Protein AF-A0A524CIN8-F1 (afdb_monomer_lite)

Structure (mmCIF, N/CA/C/O backbone):
data_AF-A0A524CIN8-F1
#
_entry.id   AF-A0A524CIN8-F1
#
loop_
_atom_site.group_PDB
_atom_site.id
_atom_site.type_symbol
_atom_site.label_atom_id
_atom_site.label_alt_id
_atom_site.label_comp_id
_atom_site.label_asym_id
_atom_site.label_entity_id
_atom_site.label_seq_id
_atom_site.pdbx_PDB_ins_code
_atom_site.Cartn_x
_atom_site.Cartn_y
_atom_site.Cartn_z
_atom_site.occupancy
_atom_site.B_iso_or_equiv
_atom_site.auth_seq_id
_atom_site.auth_comp_id
_atom_site.auth_asym_id
_atom_site.auth_atom_id
_atom_site.pdbx_PDB_model_num
ATOM 1 N N . MET A 1 1 ? -20.573 20.250 32.349 1.00 43.53 1 MET A N 1
ATOM 2 C CA . MET A 1 1 ? -20.268 19.998 30.923 1.00 43.53 1 MET A CA 1
ATOM 3 C C . MET A 1 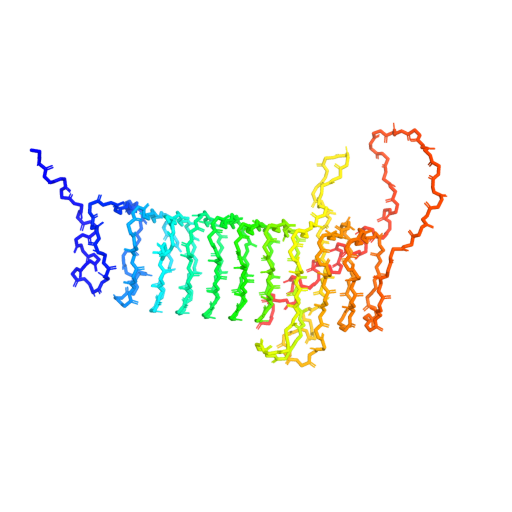1 ? -21.029 18.744 30.535 1.00 43.53 1 MET A C 1
ATOM 5 O O . MET A 1 1 ? -20.713 17.689 31.065 1.00 43.53 1 MET A O 1
ATOM 9 N N . GLY A 1 2 ? -22.113 18.873 29.766 1.00 49.19 2 GLY A N 1
ATOM 10 C CA . GLY A 1 2 ? -22.937 17.723 29.387 1.00 49.19 2 GLY A CA 1
ATOM 11 C C . GLY A 1 2 ? -22.143 16.777 28.492 1.00 49.19 2 GLY A C 1
ATOM 12 O O . GLY A 1 2 ? -21.482 17.229 27.559 1.00 49.19 2 GLY A O 1
ATOM 13 N N . ILE A 1 3 ? -22.169 15.483 28.799 1.00 58.75 3 ILE A N 1
ATOM 14 C CA . ILE A 1 3 ? -21.647 14.451 27.904 1.00 58.75 3 ILE A CA 1
ATOM 15 C C . ILE A 1 3 ? -22.549 14.491 26.669 1.00 58.75 3 ILE A C 1
ATOM 17 O O . ILE A 1 3 ? -23.727 14.159 26.764 1.00 58.75 3 ILE A O 1
ATOM 21 N N . ILE A 1 4 ? -22.027 14.966 25.536 1.00 61.94 4 ILE A N 1
ATOM 22 C CA . ILE A 1 4 ? -22.732 14.861 24.257 1.00 61.94 4 ILE A CA 1
ATOM 23 C C . ILE A 1 4 ? -22.840 13.369 23.964 1.00 61.94 4 ILE A C 1
ATOM 25 O O . ILE A 1 4 ? -21.837 12.704 23.695 1.00 61.94 4 ILE A O 1
ATOM 29 N N . GLU A 1 5 ? -24.048 12.835 24.095 1.00 68.31 5 GLU A N 1
ATOM 30 C CA . GLU A 1 5 ? -24.327 11.440 23.806 1.00 68.31 5 GLU A CA 1
ATOM 31 C C . GLU A 1 5 ? -24.128 11.218 22.301 1.00 68.31 5 GLU A C 1
ATOM 33 O O . GLU A 1 5 ? -24.764 11.870 21.476 1.00 68.31 5 GLU A O 1
ATO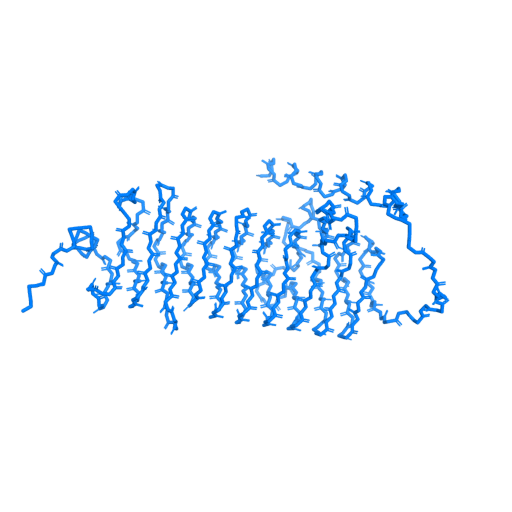M 38 N N . LYS A 1 6 ? -23.183 10.348 21.930 1.00 83.81 6 LYS A N 1
ATOM 39 C CA . LYS A 1 6 ? -22.895 9.996 20.533 1.00 83.81 6 LYS A CA 1
ATOM 40 C C . LYS A 1 6 ? -23.612 8.680 20.210 1.00 83.81 6 LYS A C 1
ATOM 42 O O . LYS A 1 6 ? -23.030 7.619 20.453 1.00 83.81 6 LYS A O 1
ATOM 47 N N . PRO A 1 7 ? -24.853 8.701 19.685 1.00 91.38 7 PRO A N 1
ATOM 48 C CA . PRO A 1 7 ? -25.689 7.502 19.576 1.00 91.38 7 PRO A CA 1
ATOM 49 C C . PRO A 1 7 ? -25.035 6.387 18.746 1.00 91.38 7 PRO A C 1
ATOM 51 O O . PRO A 1 7 ? -25.125 5.220 19.122 1.00 91.38 7 PRO A O 1
ATOM 54 N N . LEU A 1 8 ? -24.308 6.736 17.676 1.00 96.75 8 LEU A N 1
ATOM 55 C CA . LEU A 1 8 ? -23.601 5.771 16.822 1.00 96.75 8 LEU A CA 1
ATOM 56 C C . LEU A 1 8 ? -22.444 5.078 17.552 1.00 96.75 8 LEU A C 1
ATOM 58 O O . LEU A 1 8 ? -22.298 3.860 17.472 1.00 96.75 8 LEU A O 1
ATOM 62 N N . VAL A 1 9 ? -21.652 5.838 18.314 1.00 97.44 9 VAL A N 1
ATOM 63 C CA . VAL A 1 9 ? -20.542 5.295 19.113 1.00 97.44 9 VAL A CA 1
ATOM 64 C C . VAL A 1 9 ? -21.088 4.357 20.192 1.00 97.44 9 VAL A C 1
ATOM 66 O O . VAL A 1 9 ? -20.600 3.239 20.344 1.00 97.44 9 VAL A O 1
ATOM 69 N N . SER A 1 10 ? -22.156 4.763 20.885 1.00 97.06 10 SER A N 1
ATOM 70 C CA . SER A 1 10 ? -22.841 3.920 21.870 1.00 97.06 10 SER A CA 1
ATOM 71 C C . SER A 1 10 ? -23.391 2.626 21.255 1.00 97.06 10 SER A C 1
ATOM 73 O O . SER A 1 10 ? -23.310 1.568 21.878 1.00 97.06 10 SER A O 1
ATOM 75 N N . ALA A 1 11 ? -23.935 2.681 20.034 1.00 97.50 11 ALA A N 1
ATOM 76 C CA . ALA A 1 11 ? -24.427 1.504 19.319 1.00 97.50 11 ALA A CA 1
ATOM 77 C C . ALA A 1 11 ? -23.296 0.536 18.932 1.00 97.50 11 ALA A C 1
ATOM 79 O O . ALA A 1 11 ? -23.452 -0.674 19.098 1.00 97.50 11 ALA A O 1
ATOM 80 N N . LEU A 1 12 ? -22.143 1.047 18.487 1.00 98.06 12 LEU A N 1
ATOM 81 C CA . LEU A 1 12 ? -20.963 0.226 18.186 1.00 98.06 12 LEU A CA 1
ATOM 82 C C . LEU A 1 12 ? -20.416 -0.477 19.432 1.00 98.06 12 LEU A C 1
ATOM 84 O O . LEU A 1 12 ? -20.135 -1.673 19.382 1.00 98.06 12 LEU A O 1
ATOM 88 N N . ILE A 1 13 ? -20.336 0.225 20.564 1.00 98.00 13 ILE A N 1
ATOM 89 C CA . ILE A 1 13 ? -19.903 -0.373 21.835 1.00 98.00 13 ILE A CA 1
ATOM 90 C C . ILE A 1 13 ? -20.865 -1.490 22.257 1.00 98.00 13 ILE A C 1
ATOM 92 O O . ILE A 1 13 ? -20.423 -2.585 22.591 1.00 98.00 13 ILE A O 1
ATOM 96 N N . LYS A 1 14 ? -22.185 -1.262 22.167 1.00 97.69 14 LYS A N 1
ATOM 97 C CA . LYS A 1 14 ? -23.201 -2.300 22.431 1.00 97.69 14 LYS A CA 1
ATOM 98 C C . LYS A 1 14 ? -23.080 -3.503 21.490 1.00 97.69 14 LYS A C 1
ATOM 100 O O . LYS A 1 14 ? -23.370 -4.619 21.906 1.00 97.69 14 LYS A O 1
ATOM 105 N N . LYS A 1 15 ? -22.653 -3.285 20.240 1.00 97.56 15 LYS A N 1
ATOM 106 C CA . LYS A 1 15 ? -22.383 -4.347 19.258 1.00 97.56 15 LYS A CA 1
ATOM 107 C C . LYS A 1 15 ? -21.135 -5.171 19.607 1.00 97.56 15 LYS A C 1
ATOM 109 O O . LYS A 1 15 ? -21.027 -6.302 19.146 1.00 97.56 15 LYS A O 1
ATOM 114 N N . GLY A 1 16 ? -20.219 -4.635 20.415 1.00 98.06 16 GLY A N 1
ATOM 115 C CA . GLY A 1 16 ? -19.000 -5.307 20.880 1.00 98.06 16 GLY A CA 1
ATOM 116 C C . GLY A 1 16 ? -17.696 -4.597 20.512 1.00 98.06 16 GLY A C 1
ATOM 117 O O . GLY A 1 16 ? -16.636 -5.060 20.924 1.00 98.06 16 GLY A O 1
ATOM 118 N N . VAL A 1 17 ? -17.758 -3.476 19.780 1.00 98.62 17 VAL A N 1
ATOM 119 C CA . VAL A 1 17 ? -16.566 -2.722 19.361 1.00 98.62 17 VAL A CA 1
ATOM 120 C C . VAL A 1 17 ? -15.872 -2.124 20.581 1.00 98.62 17 VAL A C 1
ATOM 122 O O . VAL A 1 17 ? -16.491 -1.427 21.388 1.00 98.62 17 VAL A O 1
ATOM 125 N N . ASN A 1 18 ? -14.564 -2.344 20.693 1.00 98.62 18 ASN A N 1
ATOM 126 C CA . ASN A 1 18 ? -13.752 -1.782 21.760 1.00 98.62 18 ASN A CA 1
ATOM 127 C C . ASN A 1 18 ? -13.327 -0.351 21.408 1.00 98.62 18 ASN A C 1
ATOM 129 O O . ASN A 1 18 ? -12.485 -0.129 20.534 1.00 98.62 18 ASN A O 1
ATOM 133 N N . ILE A 1 19 ? -13.899 0.621 22.119 1.00 98.38 19 ILE A N 1
ATOM 134 C CA . ILE A 1 19 ? -13.580 2.043 21.981 1.00 98.38 19 ILE A CA 1
ATOM 135 C C . ILE A 1 19 ? -13.134 2.567 23.353 1.00 98.38 19 ILE A C 1
ATOM 137 O O . ILE A 1 19 ? -13.981 2.990 24.141 1.00 98.38 19 ILE A O 1
ATOM 141 N N . PRO A 1 20 ? -11.824 2.556 23.670 1.00 97.19 20 PRO A N 1
ATOM 142 C CA . PRO A 1 20 ? -11.335 2.909 25.006 1.00 97.19 20 PRO A CA 1
ATOM 143 C C . PRO A 1 20 ? -11.674 4.338 25.448 1.00 97.19 20 PRO A C 1
ATOM 145 O O . PRO A 1 20 ? -11.827 4.595 26.639 1.00 97.19 20 PRO A O 1
ATOM 148 N N . ASN A 1 21 ? -11.800 5.274 24.500 1.00 96.88 21 ASN A N 1
ATOM 149 C CA . ASN A 1 21 ? -12.182 6.661 24.772 1.00 96.88 21 ASN A CA 1
ATOM 150 C C . ASN A 1 21 ? -13.310 7.132 23.828 1.00 96.88 21 ASN A C 1
ATOM 152 O O . ASN A 1 21 ? -13.038 7.828 22.840 1.00 96.88 21 ASN A O 1
ATOM 156 N N . PRO A 1 22 ? -14.578 6.776 24.117 1.00 96.50 22 PRO A N 1
ATOM 157 C CA . PRO A 1 22 ? -15.716 7.014 23.222 1.00 96.50 22 PRO A CA 1
ATOM 158 C C . PRO A 1 22 ? -15.945 8.483 22.853 1.00 96.50 22 PRO A C 1
ATOM 160 O O . PRO A 1 22 ? -16.341 8.792 21.730 1.00 96.50 22 PRO A O 1
ATOM 163 N N . SER A 1 23 ? -15.670 9.413 23.772 1.00 96.06 23 SER A N 1
ATOM 164 C CA . SER A 1 23 ? -15.888 10.847 23.538 1.00 96.06 23 SER A CA 1
ATOM 165 C C . SER A 1 23 ? -14.972 11.408 22.445 1.00 96.06 23 SER A C 1
ATOM 167 O O . SER A 1 23 ? -15.348 12.366 21.766 1.00 96.06 23 SER A O 1
ATOM 169 N N . SER A 1 24 ? -13.815 10.777 22.221 1.00 96.81 24 SER A N 1
ATOM 170 C CA . SER A 1 24 ? -12.800 11.212 21.257 1.00 96.81 24 SER A CA 1
ATOM 171 C C . SER A 1 24 ? -12.993 10.689 19.830 1.00 96.81 24 SER A C 1
ATOM 173 O O . SER A 1 24 ? -12.319 11.173 18.928 1.00 96.81 24 SER A O 1
ATOM 175 N N . VAL A 1 25 ? -13.887 9.717 19.615 1.00 98.25 25 VAL A N 1
ATOM 176 C CA . VAL A 1 25 ? -14.121 9.109 18.296 1.00 98.25 25 VAL A CA 1
ATOM 177 C C . VAL A 1 25 ? -15.258 9.819 17.569 1.00 98.25 25 VAL A C 1
ATOM 179 O O . VAL A 1 25 ? -16.267 10.193 18.174 1.00 98.25 25 VAL A O 1
ATOM 182 N N . GLU A 1 26 ? -15.098 10.011 16.266 1.00 98.44 26 GLU A N 1
ATOM 183 C CA . GLU A 1 26 ? -16.100 10.603 15.381 1.00 98.44 26 GLU A CA 1
ATOM 184 C C . GLU A 1 26 ? -16.559 9.568 14.348 1.00 98.44 26 GLU A C 1
ATOM 186 O O . GLU A 1 26 ? -15.735 8.953 13.674 1.00 98.44 26 GLU A O 1
ATOM 191 N N . ILE A 1 27 ? -17.872 9.370 14.237 1.00 98.38 27 ILE A N 1
ATOM 192 C CA . ILE A 1 27 ? -18.496 8.483 13.251 1.00 98.38 27 ILE A CA 1
ATOM 193 C C . ILE A 1 27 ? -19.494 9.330 12.463 1.00 98.38 27 ILE A C 1
ATOM 195 O O . ILE A 1 27 ? -20.370 9.943 13.077 1.00 98.38 27 ILE A O 1
ATOM 199 N N . GLY A 1 28 ? -19.352 9.377 11.139 1.00 98.12 28 GLY A N 1
ATOM 200 C CA . GLY A 1 28 ? -20.295 10.064 10.254 1.00 98.12 28 GLY A CA 1
ATOM 201 C C . GLY A 1 28 ? -21.678 9.409 10.265 1.00 98.12 28 GLY A C 1
ATOM 202 O O . GLY A 1 28 ? -21.791 8.189 10.386 1.00 98.12 28 GLY A O 1
ATOM 203 N N . GLU A 1 29 ? -22.733 10.212 10.122 1.00 97.69 29 GLU A N 1
ATOM 204 C CA . GLU A 1 29 ? -24.126 9.732 10.089 1.00 97.69 29 GLU A CA 1
ATOM 205 C C . GLU A 1 29 ? -24.400 8.783 8.916 1.00 97.69 29 GLU A C 1
ATOM 207 O O . GLU A 1 29 ? -25.285 7.935 8.982 1.00 97.69 29 GLU A O 1
ATOM 212 N N . GLU A 1 30 ? -23.615 8.897 7.847 1.00 97.75 30 GLU A N 1
ATOM 213 C CA . GLU A 1 30 ? -23.703 8.063 6.657 1.00 97.75 30 GLU A CA 1
ATOM 214 C C . GLU A 1 30 ? -23.099 6.661 6.826 1.00 97.75 30 GLU A C 1
ATOM 216 O O . GLU A 1 30 ? -23.223 5.843 5.915 1.00 97.75 30 GLU A O 1
ATOM 221 N N . VAL A 1 31 ? -22.403 6.387 7.934 1.00 98.44 31 VAL A N 1
ATOM 222 C CA . VAL A 1 31 ? -21.723 5.107 8.163 1.00 98.44 31 VAL A CA 1
ATOM 223 C C . VAL A 1 31 ? -22.737 4.034 8.554 1.00 98.44 31 VAL A C 1
ATOM 225 O O . VAL A 1 31 ? -23.384 4.108 9.599 1.00 98.44 31 VAL A O 1
ATOM 228 N N . ASP A 1 32 ? -22.825 2.983 7.742 1.00 98.12 32 ASP A N 1
ATOM 229 C CA . ASP A 1 32 ? -23.650 1.818 8.047 1.00 98.12 32 ASP A CA 1
ATOM 230 C C . ASP A 1 32 ? -22.964 0.927 9.096 1.00 98.12 32 ASP A C 1
ATOM 232 O O . ASP A 1 32 ? -22.014 0.194 8.811 1.00 98.12 32 ASP A O 1
ATOM 236 N N . LEU A 1 33 ? -23.473 0.962 10.331 1.00 98.19 33 LEU A N 1
ATOM 237 C CA . LEU A 1 33 ? -22.932 0.179 11.444 1.00 98.19 33 LEU A CA 1
ATOM 238 C C . LEU A 1 33 ? -23.069 -1.338 11.234 1.00 98.19 33 LEU A C 1
ATOM 240 O O . LEU A 1 33 ? -22.398 -2.107 11.927 1.00 98.19 33 LEU A O 1
ATOM 244 N N . SER A 1 34 ? -23.920 -1.807 10.312 1.00 98.06 34 SER A N 1
ATOM 245 C CA . SER A 1 34 ? -24.018 -3.231 9.969 1.00 98.06 34 SER A CA 1
ATOM 246 C C . SER A 1 34 ? -22.726 -3.752 9.326 1.00 98.06 34 SER A C 1
ATOM 248 O O . SER A 1 34 ? -22.356 -4.899 9.577 1.00 98.06 34 SER A O 1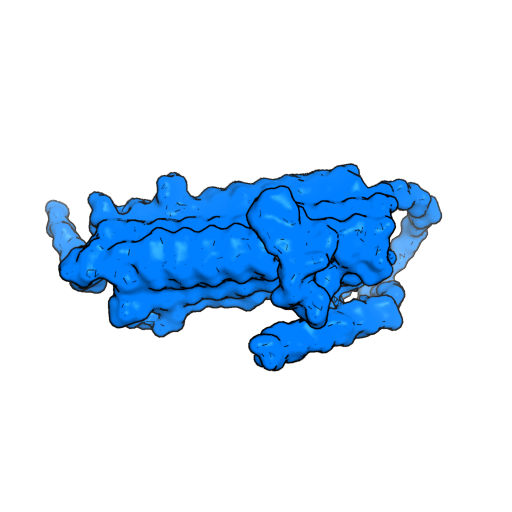
ATOM 250 N N . LEU A 1 35 ? -21.977 -2.877 8.643 1.00 98.56 35 LEU A N 1
ATOM 251 C CA . LEU A 1 35 ? -20.705 -3.162 7.970 1.00 98.56 35 LEU A CA 1
ATOM 252 C C . LEU A 1 35 ? -19.475 -3.082 8.892 1.00 98.56 35 LEU A C 1
ATOM 254 O O . LEU A 1 35 ? -18.345 -3.223 8.430 1.00 98.56 35 LEU A O 1
ATOM 258 N N . ILE A 1 36 ? -19.659 -2.859 10.194 1.00 98.69 36 ILE A N 1
ATOM 259 C CA . ILE A 1 36 ? -18.567 -2.846 11.179 1.00 98.69 36 ILE A CA 1
ATOM 260 C C . ILE A 1 36 ? -18.690 -4.077 12.072 1.00 98.69 36 ILE A C 1
ATOM 262 O O . ILE A 1 36 ? -19.704 -4.259 12.743 1.00 98.69 36 ILE A O 1
ATOM 266 N N . SER A 1 37 ? -17.680 -4.941 12.088 1.00 98.62 37 SER A N 1
ATOM 267 C CA . SER A 1 37 ? -17.669 -6.149 12.924 1.00 98.62 37 SER A CA 1
ATOM 268 C C . SER A 1 37 ? -17.608 -5.808 14.417 1.00 98.62 37 SER A C 1
ATOM 270 O O . SER A 1 37 ? -17.175 -4.724 14.793 1.00 98.62 37 SER A O 1
ATOM 272 N N . SER A 1 38 ? -18.050 -6.726 15.281 1.00 97.50 38 SER A N 1
ATOM 273 C CA . SER A 1 38 ? -18.034 -6.526 16.738 1.00 97.50 38 SER A CA 1
ATOM 274 C C . SER A 1 38 ? -16.619 -6.540 17.318 1.00 97.50 38 SER A C 1
ATOM 276 O O . SER A 1 38 ? -16.306 -5.724 18.168 1.00 97.50 38 SER A O 1
ATOM 278 N N . ASP A 1 39 ? -15.742 -7.421 16.842 1.00 96.69 39 ASP A N 1
ATOM 279 C CA . ASP A 1 39 ? -14.355 -7.537 17.308 1.00 96.69 39 ASP A CA 1
ATOM 280 C C . ASP A 1 39 ? -13.439 -6.541 16.577 1.00 96.69 39 ASP A C 1
ATOM 282 O O . ASP A 1 39 ? -12.625 -6.906 15.733 1.00 96.69 39 ASP A O 1
ATOM 286 N N . VAL A 1 40 ? -13.646 -5.249 16.825 1.00 98.69 40 VAL A N 1
ATOM 287 C CA . VAL A 1 40 ? -12.867 -4.144 16.243 1.00 98.69 40 VAL A CA 1
ATOM 288 C C . VAL A 1 40 ? -12.370 -3.249 17.372 1.00 98.69 40 VAL A C 1
ATOM 290 O O . VAL A 1 40 ? -13.096 -3.001 18.336 1.00 98.69 40 VAL A O 1
ATOM 293 N N . ILE A 1 41 ? -11.147 -2.730 17.245 1.00 98.88 41 ILE A N 1
ATOM 294 C CA . ILE A 1 41 ? -10.580 -1.756 18.183 1.00 98.88 41 ILE A CA 1
ATOM 295 C C . ILE A 1 41 ? -10.441 -0.402 17.488 1.00 98.88 41 ILE A C 1
ATOM 297 O O . ILE A 1 41 ? -9.735 -0.280 16.484 1.00 98.88 41 ILE A O 1
ATOM 301 N N . ILE A 1 42 ? -11.077 0.627 18.048 1.00 98.81 42 ILE A N 1
ATOM 302 C CA . ILE A 1 42 ? -10.979 2.011 17.570 1.00 98.81 42 ILE A CA 1
ATOM 303 C C . ILE A 1 42 ? -10.351 2.857 18.677 1.00 98.81 42 ILE A C 1
ATOM 305 O O . ILE A 1 42 ? -10.981 3.141 19.698 1.00 98.81 42 ILE A O 1
ATOM 309 N N . HIS A 1 43 ? -9.095 3.255 18.484 1.00 98.69 43 HIS A N 1
ATOM 310 C CA . HIS A 1 43 ? -8.364 4.076 19.442 1.00 98.69 43 HIS A CA 1
ATOM 311 C C . HIS A 1 43 ? -8.760 5.558 19.373 1.00 98.69 43 HIS A C 1
ATOM 313 O O . HIS A 1 43 ? -9.452 6.024 18.463 1.00 98.69 43 HIS A O 1
ATOM 319 N N . SER A 1 44 ? -8.309 6.304 20.380 1.00 98.19 44 SER A N 1
ATOM 320 C CA . SER A 1 44 ? -8.671 7.700 20.605 1.00 98.19 44 SER A CA 1
ATOM 321 C C . SER A 1 44 ? -8.411 8.605 19.396 1.00 98.19 44 SER A C 1
ATOM 323 O O . SER A 1 44 ? -7.372 8.514 18.745 1.00 98.19 44 SER A O 1
ATOM 325 N N . GLY A 1 45 ? -9.336 9.531 19.137 1.00 98.00 45 GLY A N 1
ATOM 326 C CA . GLY A 1 45 ? -9.205 10.548 18.087 1.00 98.00 45 GLY A CA 1
ATOM 327 C C . GLY A 1 45 ? -9.500 10.065 16.663 1.00 98.00 45 GLY A C 1
ATOM 328 O O . GLY A 1 45 ? -9.448 10.878 15.740 1.00 98.00 45 GLY A O 1
ATOM 329 N N . CYS A 1 46 ? -9.797 8.776 16.463 1.00 98.81 46 CYS A N 1
ATOM 330 C CA . CYS A 1 46 ? -10.119 8.254 15.138 1.00 98.81 46 CYS A CA 1
ATOM 331 C C . CYS A 1 46 ? -11.433 8.826 14.590 1.00 98.81 46 CYS A C 1
ATOM 333 O O . CYS A 1 46 ? -12.385 9.080 15.335 1.00 98.81 46 CYS A O 1
ATOM 335 N N . LYS A 1 47 ? -11.486 8.970 13.265 1.00 98.88 47 LYS A N 1
ATOM 336 C CA . LYS A 1 47 ? -12.647 9.455 12.522 1.00 98.88 47 LYS A CA 1
ATOM 337 C C . LYS A 1 47 ? -13.012 8.478 11.412 1.00 98.88 47 LYS A C 1
ATOM 339 O O . LYS A 1 47 ? -12.145 8.070 10.638 1.00 98.88 47 LYS A O 1
ATOM 344 N N . ILE A 1 48 ? -14.282 8.103 11.336 1.00 98.81 48 ILE A N 1
ATOM 345 C CA . ILE A 1 48 ? -14.783 7.110 10.385 1.00 98.81 48 ILE A CA 1
ATOM 346 C C . ILE A 1 48 ? -15.931 7.727 9.595 1.00 98.81 48 ILE A C 1
ATOM 348 O O . ILE A 1 48 ? -16.949 8.104 10.171 1.00 98.81 48 ILE A O 1
ATOM 352 N N . PHE A 1 49 ? -15.768 7.798 8.277 1.00 98.81 49 PHE A N 1
ATOM 353 C CA . PHE A 1 49 ? -16.728 8.416 7.366 1.00 98.81 49 PHE A CA 1
ATOM 354 C C . PHE A 1 49 ? -17.041 7.519 6.172 1.00 98.81 49 PHE A C 1
ATOM 356 O O . PHE A 1 49 ? -16.292 6.600 5.835 1.00 98.81 49 PHE A O 1
ATOM 363 N N . GLY A 1 50 ? -18.114 7.850 5.466 1.00 98.38 50 GLY A N 1
ATOM 364 C CA . GLY A 1 50 ? -18.452 7.292 4.168 1.00 98.38 50 GLY A CA 1
ATOM 365 C C . GLY A 1 50 ? -19.344 6.051 4.218 1.00 98.38 50 GLY A C 1
ATOM 366 O O . GLY A 1 50 ? -19.042 5.051 4.866 1.00 98.38 50 GLY A O 1
ATOM 367 N N . LYS A 1 51 ? -20.415 6.095 3.420 1.00 98.25 51 LYS A N 1
ATOM 368 C CA . LYS A 1 51 ? -21.438 5.043 3.296 1.00 98.25 51 LYS A CA 1
ATOM 369 C C . LYS A 1 51 ? -20.940 3.680 2.816 1.00 98.25 51 LYS A C 1
ATOM 371 O O . LYS A 1 51 ? -21.679 2.707 2.878 1.00 98.25 51 LYS A O 1
ATOM 376 N N . LYS A 1 52 ? -19.730 3.615 2.251 1.00 98.25 52 LYS A N 1
ATOM 377 C CA . LYS A 1 52 ? -19.123 2.372 1.748 1.00 98.25 52 LYS A CA 1
ATOM 378 C C . LYS A 1 52 ? -18.084 1.789 2.707 1.00 98.25 52 LYS A C 1
ATOM 380 O O . LYS A 1 52 ? -17.386 0.851 2.327 1.00 98.25 52 LYS A O 1
ATOM 385 N N . THR A 1 53 ? -17.924 2.361 3.898 1.00 98.81 53 THR A N 1
ATOM 386 C CA . THR A 1 53 ? -16.913 1.894 4.845 1.00 98.81 53 THR A CA 1
ATOM 387 C C . THR A 1 53 ? -17.283 0.524 5.405 1.00 98.81 53 THR A C 1
ATOM 389 O O . THR A 1 53 ? -18.348 0.351 5.989 1.00 98.81 53 THR A O 1
ATOM 392 N N . LEU A 1 54 ? -16.381 -0.439 5.220 1.00 98.88 54 LEU A N 1
ATOM 393 C CA . LEU A 1 54 ? -16.476 -1.814 5.706 1.00 98.88 54 LEU A CA 1
ATOM 394 C C . LEU A 1 54 ? -15.294 -2.073 6.640 1.00 98.88 54 LEU A C 1
ATOM 396 O O . LEU A 1 54 ? -14.149 -1.821 6.263 1.00 98.88 54 LEU A O 1
ATOM 400 N N . ILE A 1 55 ? -15.566 -2.595 7.835 1.00 98.88 55 ILE A N 1
ATOM 401 C CA . ILE A 1 55 ? -14.545 -2.924 8.833 1.00 98.88 55 ILE A CA 1
ATOM 402 C C . ILE A 1 55 ? -14.779 -4.352 9.329 1.00 98.88 55 ILE A C 1
ATOM 404 O O . ILE A 1 55 ? -15.736 -4.630 10.059 1.00 98.88 55 ILE A O 1
ATOM 408 N N . MET A 1 56 ? -13.919 -5.278 8.911 1.00 98.88 56 MET A N 1
ATOM 409 C CA . MET A 1 56 ? -14.016 -6.688 9.288 1.00 98.88 56 MET A CA 1
ATOM 410 C C . MET A 1 56 ? -13.428 -6.970 10.685 1.00 98.88 56 MET A C 1
ATOM 412 O O . MET A 1 56 ? -12.902 -6.088 11.359 1.00 98.88 56 MET A O 1
ATOM 416 N N . SER A 1 57 ? -13.567 -8.215 11.144 1.00 98.75 57 SER A N 1
ATOM 417 C CA . SER A 1 57 ? -13.088 -8.677 12.455 1.00 98.75 57 SER A CA 1
ATOM 418 C C . SER A 1 57 ? -11.575 -8.515 12.624 1.00 98.75 57 SER A C 1
ATOM 420 O O . SER A 1 57 ? -10.816 -8.691 11.670 1.00 98.75 57 SER A O 1
ATOM 422 N N . GLY A 1 58 ? -11.133 -8.236 13.847 1.00 98.69 58 GLY A N 1
ATOM 423 C CA . GLY A 1 58 ? -9.729 -8.096 14.227 1.00 98.69 58 GLY A CA 1
ATOM 424 C C . GLY A 1 58 ? -9.083 -6.773 13.806 1.00 98.69 58 GLY A C 1
ATOM 425 O O . GLY A 1 58 ? -7.899 -6.570 14.078 1.00 98.69 58 GLY A O 1
ATOM 426 N N . VAL A 1 59 ? -9.822 -5.871 13.143 1.00 98.94 59 VAL A N 1
ATOM 427 C CA . VAL A 1 59 ? -9.276 -4.585 12.689 1.00 98.94 59 VAL A CA 1
ATOM 428 C C . VAL A 1 59 ? -8.919 -3.693 13.875 1.00 98.94 59 VAL A C 1
ATOM 430 O O . VAL A 1 59 ? -9.685 -3.558 14.834 1.00 98.94 59 VAL A O 1
ATOM 433 N N . LYS A 1 60 ? -7.761 -3.035 13.777 1.00 98.88 60 LYS A N 1
ATOM 434 C CA . LYS A 1 60 ? -7.274 -2.068 14.764 1.00 98.88 60 LYS A CA 1
ATOM 435 C C . LYS A 1 60 ? -6.990 -0.731 14.095 1.00 98.88 60 LYS A C 1
ATOM 437 O O . LYS A 1 60 ? -6.164 -0.645 13.184 1.00 98.88 60 LYS A O 1
ATOM 442 N N . LEU A 1 61 ? -7.657 0.315 14.570 1.00 98.88 61 LEU A N 1
ATOM 443 C CA . LEU A 1 61 ? -7.517 1.675 14.058 1.00 98.88 61 LEU A CA 1
ATOM 444 C C . LEU A 1 61 ? -6.869 2.579 15.097 1.00 98.88 61 LEU A C 1
ATOM 446 O O . LEU A 1 61 ? -7.361 2.692 16.217 1.00 98.88 61 LEU A O 1
ATOM 450 N N . GLY A 1 62 ? -5.797 3.254 14.697 1.00 98.50 62 GLY A N 1
ATOM 451 C CA . GLY A 1 62 ? -5.150 4.314 15.463 1.00 98.50 62 GLY A CA 1
ATOM 452 C C . GLY A 1 62 ? -4.318 3.847 16.652 1.00 98.50 62 GLY A C 1
ATOM 453 O O . GLY A 1 62 ? -4.232 4.547 17.656 1.00 98.50 62 GLY A O 1
ATOM 454 N N . VAL A 1 63 ? -3.704 2.662 16.552 1.00 97.62 63 VAL A N 1
ATOM 455 C CA . VAL A 1 63 ? -2.878 2.069 17.625 1.00 97.62 63 VAL A CA 1
ATOM 456 C C . VAL A 1 63 ? -1.733 2.995 18.067 1.00 97.62 63 VAL A C 1
ATOM 458 O O . VAL A 1 63 ? -1.337 2.960 19.231 1.00 97.62 63 VAL A O 1
ATOM 461 N N . ARG A 1 64 ? -1.193 3.824 17.161 1.00 97.62 64 ARG A N 1
ATOM 462 C CA . ARG A 1 64 ? -0.112 4.779 17.464 1.00 97.62 64 ARG A CA 1
ATOM 463 C C . ARG A 1 64 ? -0.585 6.230 17.479 1.00 97.62 64 ARG A C 1
ATOM 465 O O . ARG A 1 64 ? -0.284 6.943 18.431 1.00 97.62 64 ARG A O 1
ATOM 472 N N . SER A 1 65 ? -1.319 6.636 16.449 1.00 97.94 65 SER A N 1
ATOM 473 C CA . SER A 1 65 ? -1.838 7.994 16.266 1.00 97.94 65 SER A CA 1
ATOM 474 C C . SER A 1 65 ? -3.243 7.936 15.663 1.00 97.94 65 SER A C 1
ATOM 476 O O . SER A 1 65 ? -3.597 6.922 15.063 1.00 97.94 65 SER A O 1
ATOM 478 N N . PRO A 1 66 ? -4.056 9.003 15.761 1.00 98.44 66 PRO A N 1
ATOM 479 C CA . PRO A 1 66 ? -5.389 9.020 15.171 1.00 98.44 66 PRO A CA 1
ATOM 480 C C . PRO A 1 66 ? -5.403 8.652 13.683 1.00 98.44 66 PRO A C 1
ATOM 482 O O . PRO A 1 66 ? -4.541 9.070 12.906 1.00 98.44 66 PRO A O 1
ATOM 485 N N . VAL A 1 67 ? -6.424 7.893 13.291 1.00 98.69 67 VAL A N 1
ATOM 486 C CA . VAL A 1 67 ? -6.699 7.545 11.896 1.00 98.69 67 VAL A CA 1
ATOM 487 C C . VAL A 1 67 ? -7.974 8.238 11.437 1.00 98.69 67 VAL A C 1
ATOM 489 O O . VAL A 1 67 ? -8.979 8.226 12.142 1.00 98.69 67 VAL A O 1
ATOM 492 N N . THR A 1 68 ? -7.954 8.797 10.231 1.00 98.88 68 THR A N 1
ATOM 493 C CA . THR A 1 68 ? -9.175 9.148 9.498 1.00 98.88 68 THR A CA 1
ATOM 494 C C . THR A 1 68 ? -9.355 8.171 8.347 1.00 98.88 68 THR A C 1
ATOM 496 O O . THR A 1 68 ? -8.470 8.070 7.499 1.00 98.88 68 THR A O 1
ATOM 499 N N . ILE A 1 69 ? -10.489 7.470 8.306 1.00 98.75 69 ILE A N 1
ATOM 500 C CA . ILE A 1 69 ? -10.874 6.641 7.159 1.00 98.75 69 ILE A CA 1
ATOM 501 C C . ILE A 1 69 ? -12.141 7.178 6.495 1.00 98.75 69 ILE A C 1
ATOM 503 O O . ILE A 1 69 ? -13.066 7.633 7.174 1.00 98.75 69 ILE A O 1
ATOM 507 N N . LYS A 1 70 ? -12.206 7.080 5.166 1.00 98.88 70 LYS A N 1
ATOM 508 C CA . LYS A 1 70 ? -13.385 7.446 4.376 1.00 98.88 70 LYS A CA 1
ATOM 509 C C . LYS A 1 70 ? -13.616 6.468 3.227 1.00 98.88 70 LYS A C 1
ATOM 511 O O . LYS A 1 70 ? -12.793 6.367 2.323 1.00 98.88 70 LYS A O 1
ATOM 516 N N . ASN A 1 71 ? -14.770 5.797 3.215 1.00 98.81 71 ASN A N 1
ATOM 517 C CA . ASN A 1 71 ? -15.147 4.808 2.191 1.00 98.81 71 ASN A CA 1
ATOM 518 C C . ASN A 1 71 ? -14.098 3.691 1.980 1.00 98.81 71 ASN A C 1
ATOM 520 O O . ASN A 1 71 ? -13.921 3.219 0.855 1.00 98.81 71 ASN A O 1
ATOM 524 N N . CYS A 1 72 ? -13.399 3.268 3.035 1.00 98.88 72 CYS A N 1
ATOM 525 C CA . CYS A 1 72 ? -12.401 2.197 2.956 1.00 98.88 72 CYS A CA 1
ATOM 526 C C . CYS A 1 72 ? -13.022 0.815 3.188 1.00 98.88 72 CYS A C 1
ATOM 528 O O . CYS A 1 72 ? -13.968 0.678 3.962 1.00 98.88 72 CYS A O 1
ATOM 530 N N . GLN A 1 73 ? -12.456 -0.218 2.563 1.00 98.88 73 GLN A N 1
ATOM 531 C CA . GLN A 1 73 ? -12.804 -1.617 2.827 1.00 98.88 73 GLN A CA 1
ATOM 532 C C . GLN A 1 73 ? -11.630 -2.276 3.544 1.00 98.88 73 GLN A C 1
ATOM 534 O O . GLN A 1 73 ? -10.567 -2.452 2.952 1.00 98.88 73 GLN A O 1
ATOM 539 N N . LEU A 1 74 ? -11.808 -2.585 4.828 1.00 98.94 74 LEU A N 1
ATOM 540 C CA . LEU A 1 74 ? -10.771 -3.148 5.686 1.00 98.94 74 LEU A CA 1
ATOM 541 C C . LEU A 1 74 ? -11.081 -4.620 5.961 1.00 98.94 74 LEU A C 1
ATOM 543 O O . LEU A 1 74 ? -12.047 -4.936 6.661 1.00 98.94 74 LEU A O 1
ATOM 547 N N . GLY A 1 75 ? -10.259 -5.498 5.390 1.00 98.88 75 GLY A N 1
ATOM 548 C CA . GLY A 1 75 ? -10.268 -6.940 5.584 1.00 98.88 75 GLY A CA 1
ATOM 549 C C . GLY A 1 75 ? -9.946 -7.349 7.019 1.00 98.88 75 GLY A C 1
ATOM 550 O O . GLY A 1 75 ? -9.680 -6.518 7.891 1.00 98.88 75 GLY A O 1
ATOM 551 N N . ARG A 1 76 ? -9.999 -8.657 7.289 1.00 98.88 76 ARG A N 1
ATOM 552 C CA . ARG A 1 76 ? -9.730 -9.176 8.637 1.00 98.88 76 ARG A CA 1
ATOM 553 C C . ARG A 1 76 ? -8.330 -8.790 9.098 1.00 98.88 76 ARG A C 1
ATOM 555 O O . ARG A 1 76 ? -7.399 -8.772 8.302 1.00 98.88 76 ARG A O 1
ATOM 562 N N . ASN A 1 77 ? -8.174 -8.522 10.390 1.00 98.81 77 ASN A N 1
ATOM 563 C CA . ASN A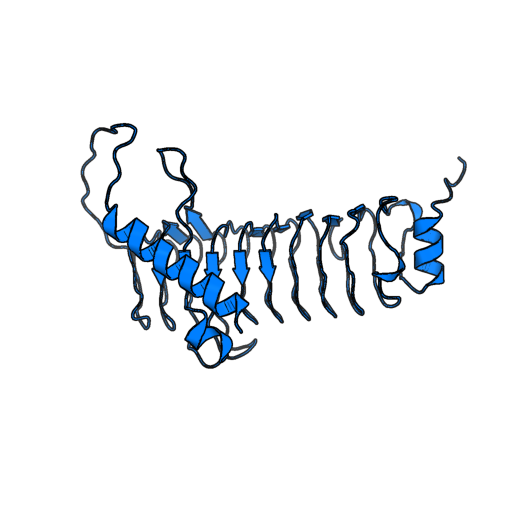 1 77 ? -6.870 -8.281 11.015 1.00 98.81 77 ASN A CA 1
ATOM 564 C C . ASN A 1 77 ? -6.066 -7.102 10.423 1.00 98.81 77 ASN A C 1
ATOM 566 O O . ASN A 1 77 ? -4.866 -7.006 10.674 1.00 98.81 77 ASN A O 1
ATOM 570 N N . VAL A 1 78 ? -6.693 -6.202 9.651 1.00 98.94 78 VAL A N 1
ATOM 571 C CA . VAL A 1 78 ? -6.024 -4.998 9.136 1.00 98.94 78 VAL A CA 1
ATOM 572 C C . VAL A 1 78 ? -5.649 -4.068 10.291 1.00 98.94 78 VAL A C 1
ATOM 574 O O . VAL A 1 78 ? -6.449 -3.813 11.195 1.00 98.94 78 VAL A O 1
ATOM 577 N N . GLU A 1 79 ? -4.437 -3.518 10.250 1.00 98.88 79 GLU A N 1
ATOM 578 C CA . GLU A 1 79 ? -3.944 -2.575 11.258 1.00 98.88 79 GLU A CA 1
ATOM 579 C C . GLU A 1 79 ? -3.535 -1.249 10.604 1.00 98.88 79 GLU A C 1
ATOM 581 O O . GLU A 1 79 ? -2.527 -1.163 9.900 1.00 98.88 79 GLU A O 1
ATOM 586 N N . LEU A 1 80 ? -4.298 -0.186 10.869 1.00 98.88 80 LEU A N 1
ATOM 587 C CA . LEU A 1 80 ? -3.971 1.173 10.432 1.00 98.88 80 LEU A CA 1
ATOM 588 C C . LEU A 1 80 ? -3.478 1.959 11.648 1.00 98.88 80 LEU A C 1
ATOM 590 O O . LEU A 1 80 ? -4.260 2.294 12.539 1.00 98.88 80 LEU A O 1
ATOM 594 N N . ARG A 1 81 ? -2.167 2.214 11.730 1.00 98.69 81 ARG A N 1
ATOM 595 C CA . ARG A 1 81 ? -1.536 2.711 12.967 1.00 98.69 81 ARG A CA 1
ATOM 596 C C . ARG A 1 81 ? -1.682 4.217 13.180 1.00 98.69 81 ARG A C 1
ATOM 598 O O . ARG A 1 81 ? -1.665 4.633 14.336 1.00 98.69 81 ARG A O 1
ATOM 605 N N . GLY A 1 82 ? -1.830 4.998 12.111 1.00 98.56 82 GLY A N 1
ATOM 606 C CA . GLY A 1 82 ? -2.027 6.451 12.148 1.00 98.56 82 GLY A CA 1
ATOM 607 C C . GLY A 1 82 ? -2.008 7.070 10.748 1.00 98.56 82 GLY A C 1
ATOM 608 O O . GLY A 1 82 ? -1.267 6.597 9.888 1.00 98.56 82 GLY A O 1
ATOM 609 N N . GLY A 1 83 ? -2.807 8.118 10.515 1.00 98.50 83 GLY A N 1
ATOM 610 C CA . GLY A 1 83 ? -2.825 8.848 9.238 1.00 98.50 83 GLY A CA 1
ATOM 611 C C . GLY A 1 83 ? -4.194 8.947 8.555 1.00 98.50 83 GLY A C 1
ATOM 612 O O . GLY A 1 83 ? -5.237 8.890 9.212 1.00 98.50 83 GLY A O 1
ATOM 613 N N . TYR A 1 84 ? -4.189 9.126 7.234 1.00 98.88 84 TYR A N 1
ATOM 614 C CA . TYR A 1 84 ? -5.382 9.339 6.409 1.00 98.88 84 TYR A CA 1
ATOM 615 C C . TYR A 1 84 ? -5.543 8.247 5.347 1.00 98.88 84 TYR A C 1
ATOM 617 O O . TYR A 1 84 ? -4.586 7.885 4.659 1.00 98.88 84 TYR A O 1
ATOM 625 N N . PHE A 1 85 ? -6.770 7.741 5.207 1.00 98.88 85 PHE A N 1
ATOM 626 C CA . PHE A 1 85 ? -7.124 6.661 4.292 1.00 98.88 85 PHE A CA 1
ATOM 627 C C . PHE A 1 85 ? -8.452 6.974 3.598 1.00 98.88 85 PHE A C 1
ATOM 629 O O . PHE A 1 85 ? -9.466 7.220 4.251 1.00 98.88 85 PHE A O 1
ATOM 636 N N . GLU A 1 86 ? -8.475 6.941 2.270 1.00 98.81 86 GLU A N 1
ATOM 637 C CA . GLU A 1 86 ? -9.677 7.244 1.492 1.00 98.81 86 GLU A CA 1
ATOM 638 C C . GLU A 1 86 ? -9.831 6.299 0.302 1.00 98.81 86 GLU A C 1
ATOM 640 O O . GLU A 1 86 ? -8.866 6.034 -0.416 1.00 98.81 86 GLU A O 1
ATOM 645 N N . GLU A 1 87 ? -11.059 5.813 0.090 1.00 98.81 87 GLU A N 1
ATOM 646 C CA . GLU A 1 87 ? -11.494 5.078 -1.109 1.00 98.81 87 GLU A CA 1
ATOM 647 C C . GLU A 1 87 ? -10.498 3.993 -1.549 1.00 98.81 87 GLU A C 1
ATOM 649 O O . GLU A 1 87 ? -10.086 3.920 -2.710 1.00 98.81 87 GLU A O 1
ATOM 654 N N . SER A 1 88 ? -10.072 3.182 -0.581 1.00 98.81 88 SER A N 1
ATOM 655 C CA . SER A 1 88 ? -9.040 2.159 -0.752 1.00 98.81 88 SER A CA 1
ATOM 656 C C . SER A 1 88 ? -9.414 0.871 -0.027 1.00 98.81 88 SER A C 1
ATOM 658 O O . SER A 1 88 ? -10.105 0.895 0.996 1.00 98.81 88 SER A O 1
ATOM 660 N N . THR A 1 89 ? -8.954 -0.251 -0.573 1.00 98.88 89 THR A N 1
ATOM 661 C CA . THR A 1 89 ? -9.216 -1.601 -0.069 1.00 98.88 89 THR A CA 1
ATOM 662 C C . THR A 1 89 ? -7.940 -2.216 0.498 1.00 98.88 89 THR A C 1
ATOM 664 O O . THR A 1 89 ? -6.870 -2.108 -0.097 1.00 98.88 89 THR A O 1
ATOM 667 N N . PHE A 1 90 ? -8.069 -2.871 1.646 1.00 98.94 90 PHE A N 1
ATOM 668 C CA . PHE A 1 90 ? -7.000 -3.554 2.366 1.00 98.94 90 PHE A CA 1
ATOM 669 C C . PHE A 1 90 ? -7.483 -4.972 2.658 1.00 98.94 90 PHE A C 1
ATOM 671 O O . PHE A 1 90 ? -8.525 -5.131 3.292 1.00 98.94 90 PHE A O 1
ATOM 678 N N . LEU A 1 91 ? -6.775 -5.989 2.180 1.00 98.81 91 LEU A N 1
ATOM 679 C CA . LEU A 1 91 ? -7.104 -7.390 2.427 1.00 98.81 91 LEU A CA 1
ATOM 680 C C . LEU A 1 91 ? -6.483 -7.870 3.743 1.00 98.81 91 LEU A C 1
ATOM 682 O O . LEU A 1 91 ? -5.961 -7.080 4.532 1.00 98.81 91 LEU A O 1
ATOM 686 N N . GLU A 1 92 ? -6.628 -9.161 4.030 1.00 98.81 92 GLU A N 1
ATOM 687 C CA . GLU A 1 92 ? -6.338 -9.714 5.348 1.00 98.81 92 GLU A CA 1
ATOM 688 C C . GLU A 1 92 ? -4.914 -9.397 5.829 1.00 98.81 92 GLU A C 1
ATOM 690 O O . GLU A 1 92 ? -3.938 -9.571 5.105 1.00 98.81 92 GLU A O 1
ATOM 695 N N . ALA A 1 93 ? -4.802 -8.919 7.071 1.00 98.75 93 ALA A N 1
ATOM 696 C CA . ALA A 1 93 ? -3.542 -8.588 7.741 1.00 98.75 93 ALA A CA 1
ATOM 697 C C . ALA A 1 93 ? -2.658 -7.536 7.033 1.00 98.75 93 ALA A C 1
ATOM 699 O O . ALA A 1 93 ? -1.501 -7.329 7.427 1.00 98.75 93 ALA A O 1
ATOM 700 N N . ALA A 1 94 ? -3.186 -6.822 6.032 1.00 98.88 94 ALA A N 1
ATOM 701 C CA . ALA A 1 94 ? -2.518 -5.647 5.494 1.00 98.88 94 ALA A CA 1
ATOM 702 C C . ALA A 1 94 ? -2.374 -4.579 6.590 1.00 98.88 94 ALA A C 1
ATOM 704 O O . ALA A 1 94 ? -3.259 -4.398 7.434 1.00 98.88 94 ALA A O 1
ATOM 705 N N . ASN A 1 95 ? -1.246 -3.870 6.618 1.00 98.81 95 ASN A N 1
ATOM 706 C CA . ASN A 1 95 ? -1.009 -2.871 7.661 1.00 98.81 95 ASN A CA 1
ATOM 707 C C . ASN A 1 95 ? -0.225 -1.657 7.179 1.00 98.81 95 ASN A C 1
ATOM 709 O O . ASN A 1 95 ? 0.671 -1.754 6.348 1.00 98.81 95 ASN A O 1
ATOM 713 N N . MET A 1 96 ? -0.548 -0.502 7.752 1.00 98.81 96 MET A N 1
ATOM 714 C CA . MET A 1 96 ? 0.118 0.760 7.446 1.00 98.81 96 MET A CA 1
ATOM 715 C C . MET A 1 96 ? 0.607 1.414 8.731 1.00 98.81 96 MET A C 1
ATOM 717 O O . MET A 1 96 ? -0.123 1.513 9.724 1.00 98.81 96 MET A O 1
ATOM 721 N N . GLY A 1 97 ? 1.868 1.837 8.712 1.00 98.62 97 GLY A N 1
ATOM 722 C CA . GLY A 1 97 ? 2.516 2.541 9.803 1.00 98.62 97 GLY A CA 1
ATOM 723 C C . GLY A 1 97 ? 1.950 3.935 10.045 1.00 98.62 97 GLY A C 1
ATOM 724 O O . GLY A 1 97 ? 1.028 4.399 9.383 1.00 98.62 97 GLY A O 1
ATOM 725 N N . ASP A 1 98 ? 2.514 4.589 11.054 1.00 98.31 98 ASP A N 1
ATOM 726 C CA . ASP A 1 98 ? 2.104 5.928 11.465 1.00 98.31 98 ASP A CA 1
ATOM 727 C C . ASP A 1 98 ? 2.426 6.985 10.393 1.00 98.31 98 ASP A C 1
ATOM 729 O O . ASP A 1 98 ? 3.420 6.866 9.674 1.00 98.31 98 ASP A O 1
ATOM 733 N N . GLY A 1 99 ? 1.596 8.022 10.287 1.00 98.38 99 GLY A N 1
ATOM 734 C CA . GLY A 1 99 ? 1.740 9.076 9.277 1.00 98.38 99 GLY A CA 1
ATOM 735 C C . GLY A 1 99 ? 1.473 8.626 7.835 1.00 98.38 99 GLY A C 1
ATOM 736 O O . GLY A 1 99 ? 1.974 9.261 6.908 1.00 98.38 99 GLY A O 1
ATOM 737 N N . ALA A 1 100 ? 0.741 7.528 7.625 1.00 98.69 100 ALA A N 1
ATOM 738 C CA . ALA A 1 100 ? 0.369 7.083 6.286 1.00 98.69 100 ALA A CA 1
ATOM 739 C C . ALA A 1 100 ? -0.630 8.048 5.618 1.00 98.69 100 ALA A C 1
ATOM 741 O O . ALA A 1 100 ? -1.515 8.601 6.267 1.00 98.69 100 ALA A O 1
ATOM 742 N N . GLU A 1 101 ? -0.504 8.213 4.304 1.00 98.69 101 GLU A N 1
ATOM 743 C CA . GLU A 1 101 ? -1.394 9.026 3.468 1.00 98.69 101 GLU A CA 1
ATOM 744 C C . GLU A 1 101 ? -1.829 8.174 2.267 1.00 98.69 101 GLU A C 1
ATOM 746 O O . GLU A 1 101 ? -1.211 8.199 1.198 1.00 98.69 101 GLU A O 1
ATOM 751 N N . VAL A 1 102 ? -2.868 7.357 2.449 1.00 98.81 102 VAL A N 1
ATOM 752 C CA . VAL A 1 102 ? -3.375 6.444 1.416 1.00 98.81 102 VAL A CA 1
ATOM 753 C C . VAL A 1 102 ? -4.638 7.023 0.799 1.00 98.81 102 VAL A C 1
ATOM 755 O O . VAL A 1 102 ? -5.706 7.045 1.404 1.00 98.81 102 VAL A O 1
ATOM 758 N N . ARG A 1 103 ? -4.520 7.500 -0.434 1.00 98.50 103 ARG A N 1
ATOM 759 C CA . ARG A 1 103 ? -5.626 8.132 -1.161 1.00 98.50 103 ARG A CA 1
ATOM 760 C C . ARG A 1 103 ? -6.293 7.150 -2.118 1.00 98.50 103 ARG A C 1
ATOM 762 O O . ARG A 1 103 ? -5.834 6.026 -2.282 1.00 98.50 103 ARG A O 1
ATOM 769 N N . GLN A 1 104 ? -7.336 7.614 -2.798 1.00 98.31 104 GLN A N 1
ATOM 770 C CA . GLN A 1 104 ? -8.239 6.784 -3.586 1.00 98.31 104 GLN A CA 1
ATOM 771 C C . GLN A 1 104 ? -7.563 5.830 -4.580 1.00 98.31 104 GLN A C 1
ATOM 773 O O . GLN A 1 104 ? -6.546 6.149 -5.212 1.00 98.31 104 GLN A O 1
ATOM 778 N N . GLY A 1 105 ? -8.225 4.694 -4.795 1.00 97.62 105 GLY A N 1
ATOM 779 C CA . GLY A 1 105 ? -7.868 3.712 -5.811 1.00 97.62 105 GLY A CA 1
ATOM 780 C C . GLY A 1 105 ? -6.698 2.819 -5.419 1.00 97.62 105 GLY A C 1
ATOM 781 O O . GLY A 1 105 ? -6.035 2.302 -6.314 1.00 97.62 105 GLY A O 1
ATOM 782 N N . CYS A 1 106 ? -6.411 2.664 -4.125 1.00 98.81 106 CYS A N 1
ATOM 783 C CA . CYS A 1 106 ? -5.408 1.703 -3.681 1.00 98.81 106 CYS A CA 1
ATOM 784 C C . CYS A 1 106 ? -6.030 0.343 -3.341 1.00 98.81 106 CYS A C 1
ATOM 786 O O . CYS A 1 106 ? -7.121 0.274 -2.769 1.00 98.81 106 CYS A O 1
ATOM 788 N N . LEU A 1 107 ? -5.296 -0.722 -3.662 1.00 98.81 107 LEU A N 1
ATOM 789 C CA . LEU A 1 107 ? -5.528 -2.085 -3.192 1.00 98.81 107 LEU A CA 1
ATOM 790 C C . LEU A 1 107 ? -4.245 -2.571 -2.528 1.00 98.81 107 LEU A C 1
ATOM 792 O O . LEU A 1 107 ? -3.185 -2.579 -3.152 1.00 98.81 107 LEU A O 1
ATOM 796 N N . LEU A 1 108 ? -4.351 -2.951 -1.266 1.00 98.88 108 LEU A N 1
ATOM 797 C CA . LEU A 1 108 ? -3.293 -3.606 -0.517 1.00 98.88 108 LEU A CA 1
ATOM 798 C C . LEU A 1 108 ? -3.756 -5.029 -0.246 1.00 98.88 108 LEU A C 1
ATOM 800 O O . LEU A 1 108 ? -4.654 -5.227 0.568 1.00 98.88 108 LEU A O 1
ATOM 804 N N . GLU A 1 109 ? -3.198 -5.999 -0.963 1.00 98.81 109 GLU A N 1
ATOM 805 C CA . GLU A 1 109 ? -3.553 -7.409 -0.804 1.00 98.81 109 GLU A CA 1
ATOM 806 C C . GLU A 1 109 ? -2.980 -8.001 0.489 1.00 98.81 109 GLU A C 1
ATOM 808 O O . GLU A 1 109 ? -2.360 -7.292 1.292 1.00 98.81 109 GLU A O 1
ATOM 813 N N . GLU A 1 110 ? -3.242 -9.287 0.720 1.00 98.69 110 GLU A N 1
ATOM 814 C CA . GLU A 1 110 ? -2.996 -9.968 1.981 1.00 98.69 110 GLU A CA 1
ATOM 815 C C . GLU A 1 110 ? -1.585 -9.701 2.461 1.00 98.69 110 GLU A C 1
ATOM 817 O O . GLU A 1 110 ? -0.605 -9.811 1.722 1.00 98.69 110 GLU A O 1
ATOM 822 N N . GLU A 1 111 ? -1.484 -9.328 3.729 1.00 98.75 111 GLU A N 1
ATOM 823 C CA . GLU A 1 111 ? -0.222 -9.111 4.400 1.00 98.75 111 GLU A CA 1
ATOM 824 C C . GLU A 1 111 ? 0.588 -7.911 3.840 1.00 98.75 111 GLU A C 1
ATOM 826 O O . GLU A 1 111 ? 1.496 -7.436 4.519 1.00 98.75 111 GLU A O 1
ATOM 831 N N . SER A 1 112 ? 0.280 -7.313 2.687 1.00 98.75 112 SER A N 1
ATOM 832 C CA . SER A 1 112 ? 1.024 -6.150 2.170 1.00 98.75 112 SER A CA 1
ATOM 833 C C . SER A 1 112 ? 1.086 -5.004 3.193 1.00 98.75 112 SER A C 1
ATOM 835 O O . SER A 1 112 ? 0.178 -4.800 4.008 1.00 98.75 112 SER A O 1
ATOM 837 N N . ASN A 1 113 ? 2.219 -4.301 3.247 1.00 98.75 113 ASN A N 1
ATOM 838 C CA . ASN A 1 113 ? 2.447 -3.359 4.338 1.00 98.75 113 ASN A CA 1
ATOM 839 C C . ASN A 1 113 ? 3.307 -2.157 3.974 1.00 98.75 113 ASN A C 1
ATOM 841 O O . ASN A 1 113 ? 4.108 -2.198 3.043 1.00 98.75 113 ASN A O 1
ATOM 845 N N . GLY A 1 114 ? 3.154 -1.101 4.767 1.00 98.62 114 GLY A N 1
ATOM 846 C CA . GLY A 1 114 ? 4.016 0.070 4.749 1.00 98.62 114 GLY A CA 1
ATOM 847 C C . GLY A 1 114 ? 4.459 0.458 6.153 1.00 98.62 114 GLY A C 1
ATOM 848 O O . GLY A 1 114 ? 3.671 0.409 7.099 1.00 98.62 114 GLY A O 1
ATOM 849 N N . ALA A 1 115 ? 5.716 0.877 6.292 1.00 98.62 115 ALA A N 1
ATOM 850 C CA . ALA A 1 115 ? 6.224 1.457 7.529 1.00 98.62 115 ALA A CA 1
ATOM 851 C C . ALA A 1 115 ? 5.676 2.889 7.735 1.00 98.62 115 ALA A C 1
ATOM 853 O O . ALA A 1 115 ? 4.552 3.201 7.344 1.00 98.62 115 ALA A O 1
ATOM 854 N N . HIS A 1 116 ? 6.415 3.769 8.414 1.00 98.00 116 HIS A N 1
ATOM 855 C CA . HIS A 1 116 ? 5.916 5.115 8.712 1.00 98.00 116 HIS A CA 1
ATOM 856 C C . HIS A 1 116 ? 6.048 6.067 7.514 1.00 98.00 116 HIS A C 1
ATOM 858 O O . HIS A 1 116 ? 6.991 5.975 6.724 1.00 98.00 116 HIS A O 1
ATOM 864 N N . THR A 1 117 ? 5.123 7.021 7.410 1.00 98.56 117 THR A N 1
ATOM 865 C CA . THR A 1 117 ? 5.144 8.099 6.409 1.00 98.56 117 THR A CA 1
ATOM 866 C C . THR A 1 117 ? 5.141 7.574 4.968 1.00 98.56 117 THR A C 1
ATOM 868 O O . THR A 1 117 ? 5.962 7.962 4.136 1.00 98.56 117 THR A O 1
ATOM 871 N N . VAL A 1 118 ? 4.233 6.645 4.665 1.00 98.88 118 VAL A N 1
ATOM 872 C CA . VAL A 1 118 ? 4.040 6.105 3.311 1.00 98.88 118 VAL A CA 1
ATOM 873 C C . VAL A 1 118 ? 2.843 6.781 2.646 1.00 98.88 118 VAL A C 1
ATOM 875 O O . VAL A 1 118 ? 1.729 6.740 3.165 1.00 98.88 118 VAL A O 1
ATOM 878 N N . GLY A 1 119 ? 3.077 7.390 1.484 1.00 98.75 119 GLY A N 1
ATOM 879 C CA . GLY A 1 119 ? 2.068 8.042 0.655 1.00 98.75 119 GLY A CA 1
ATOM 880 C C . GLY A 1 119 ? 1.728 7.226 -0.592 1.00 98.75 119 GLY A C 1
ATOM 881 O O . GLY A 1 119 ? 2.607 6.961 -1.418 1.00 98.75 119 GLY A O 1
ATOM 882 N N . LEU A 1 120 ? 0.449 6.879 -0.754 1.00 98.81 120 LEU A N 1
ATOM 883 C CA . LEU A 1 120 ? -0.082 6.083 -1.865 1.00 98.81 120 LEU A CA 1
ATOM 884 C C . LEU A 1 120 ? -1.265 6.786 -2.545 1.00 98.81 120 LEU A C 1
ATOM 886 O O . LEU A 1 120 ? -1.979 7.598 -1.949 1.00 98.81 120 LEU A O 1
ATOM 890 N N . LYS A 1 121 ? -1.470 6.474 -3.824 1.00 98.25 121 LYS A N 1
ATOM 891 C CA . LYS A 1 121 ? -2.659 6.837 -4.605 1.00 98.25 121 LYS A CA 1
ATOM 892 C C . LYS A 1 121 ? -2.661 6.001 -5.872 1.00 98.25 121 LYS A C 1
ATOM 894 O O . LYS A 1 121 ? -1.649 6.006 -6.565 1.00 98.25 121 LYS A O 1
ATOM 899 N N . GLN A 1 122 ? -3.794 5.393 -6.224 1.00 97.69 122 GLN A N 1
ATOM 900 C CA . GLN A 1 122 ? -3.880 4.529 -7.408 1.00 97.69 122 GLN A CA 1
ATOM 901 C C . GLN A 1 122 ? -2.763 3.470 -7.423 1.00 97.69 122 GLN A C 1
ATOM 903 O O . GLN A 1 122 ? -2.055 3.302 -8.414 1.00 97.69 122 GLN A O 1
ATOM 908 N N . THR A 1 123 ? -2.564 2.806 -6.282 1.00 98.56 123 THR A N 1
ATOM 909 C CA . THR A 1 123 ? -1.474 1.846 -6.079 1.00 98.56 123 THR A CA 1
ATOM 910 C C . THR A 1 123 ? -2.029 0.468 -5.752 1.00 98.56 123 THR A C 1
ATOM 912 O O . THR A 1 123 ? -2.832 0.330 -4.834 1.00 98.56 123 THR A O 1
ATOM 915 N N . LEU A 1 124 ? -1.577 -0.553 -6.473 1.00 98.81 124 LEU A N 1
ATOM 916 C CA . LEU A 1 124 ? -1.927 -1.950 -6.243 1.00 98.81 124 LEU A CA 1
ATOM 917 C C . LEU A 1 124 ? -0.690 -2.684 -5.722 1.00 98.81 124 LEU A C 1
ATOM 919 O O . LEU A 1 124 ? 0.320 -2.771 -6.426 1.00 98.81 124 LEU A O 1
ATOM 923 N N . LEU A 1 125 ? -0.758 -3.180 -4.491 1.00 98.88 125 LEU A N 1
ATOM 924 C CA . LEU A 1 125 ? 0.277 -4.001 -3.876 1.00 98.88 125 LEU A CA 1
ATOM 925 C C . LEU A 1 125 ? -0.262 -5.417 -3.736 1.00 98.88 125 LEU A C 1
ATOM 927 O O . LEU A 1 125 ? -1.249 -5.634 -3.040 1.00 98.88 125 LEU A O 1
ATOM 931 N N . PHE A 1 126 ? 0.400 -6.356 -4.399 1.00 98.81 126 PHE A N 1
ATOM 932 C CA . PHE A 1 126 ? 0.110 -7.783 -4.277 1.00 98.81 126 PHE A CA 1
ATOM 933 C C . PHE A 1 126 ? 0.524 -8.301 -2.894 1.00 98.81 126 PHE A C 1
ATOM 935 O O . PHE A 1 126 ? 1.143 -7.547 -2.124 1.00 98.81 126 PHE A O 1
ATOM 942 N N . PRO A 1 127 ? 0.202 -9.567 -2.561 1.00 98.69 127 PRO A N 1
ATOM 943 C CA . PRO A 1 127 ? 0.396 -10.073 -1.222 1.00 98.69 127 PRO A CA 1
ATOM 944 C C . PRO A 1 127 ? 1.832 -9.887 -0.757 1.00 98.69 127 PRO A C 1
ATOM 946 O O . PRO A 1 127 ? 2.761 -9.857 -1.565 1.00 98.69 127 PRO A O 1
ATOM 949 N N . PHE A 1 128 ? 1.984 -9.697 0.552 1.00 98.50 128 PHE A N 1
ATOM 950 C CA . PHE A 1 128 ? 3.233 -9.520 1.293 1.00 98.50 128 PHE A CA 1
ATOM 951 C C . PHE A 1 128 ? 4.211 -8.427 0.818 1.00 98.50 128 PHE A C 1
ATOM 953 O O . PHE A 1 128 ? 5.217 -8.242 1.505 1.00 98.50 128 PHE A O 1
ATOM 960 N N . VAL A 1 129 ? 3.935 -7.665 -0.251 1.00 98.88 129 VAL A N 1
ATOM 961 C CA . VAL A 1 129 ? 4.779 -6.540 -0.696 1.00 98.88 129 VAL A CA 1
ATOM 962 C C . VAL A 1 129 ? 4.986 -5.551 0.454 1.00 98.88 129 VAL A C 1
ATOM 964 O O . VAL A 1 129 ? 4.029 -5.129 1.112 1.00 98.88 129 VAL A O 1
ATOM 967 N N . THR A 1 130 ? 6.245 -5.186 0.695 1.00 98.88 130 THR A N 1
ATOM 968 C CA . THR A 1 130 ? 6.652 -4.354 1.834 1.00 98.88 130 THR A CA 1
ATOM 969 C C . THR A 1 130 ? 7.197 -3.016 1.359 1.00 98.88 130 THR A C 1
ATOM 971 O O . THR A 1 130 ? 8.131 -2.945 0.559 1.00 98.88 130 THR A O 1
ATOM 974 N N . LEU A 1 131 ? 6.640 -1.936 1.893 1.00 98.88 131 LEU A N 1
ATOM 975 C CA . LEU A 1 131 ? 7.140 -0.583 1.717 1.00 98.88 131 LEU A CA 1
ATOM 976 C C . LEU A 1 131 ? 7.854 -0.143 2.999 1.00 98.88 131 LEU A C 1
ATOM 978 O O . LEU A 1 131 ? 7.296 -0.197 4.095 1.00 98.88 131 LEU A O 1
ATOM 982 N N . GLY A 1 132 ? 9.088 0.329 2.852 1.00 98.69 132 GLY A N 1
ATOM 983 C CA . GLY A 1 132 ? 9.848 0.992 3.900 1.00 98.69 132 GLY A CA 1
ATOM 984 C C . GLY A 1 132 ? 9.223 2.325 4.321 1.00 98.69 132 GLY A C 1
ATOM 985 O O . GLY A 1 132 ? 8.026 2.565 4.192 1.00 98.69 132 GLY A O 1
ATOM 986 N N . SER A 1 133 ? 10.038 3.216 4.876 1.00 98.56 133 SER A N 1
ATOM 987 C CA . SER A 1 133 ? 9.546 4.474 5.458 1.00 98.56 133 SER A CA 1
ATOM 988 C C . SER A 1 133 ? 9.757 5.669 4.534 1.00 98.56 133 SER A C 1
ATOM 990 O O . SER A 1 133 ? 10.706 5.678 3.753 1.00 98.56 133 SER A O 1
ATOM 992 N N . ILE A 1 134 ? 8.945 6.719 4.675 1.00 98.56 134 ILE A N 1
ATOM 993 C CA . ILE A 1 134 ? 9.121 7.994 3.950 1.00 98.56 134 ILE A CA 1
ATOM 994 C C . ILE A 1 134 ? 9.051 7.760 2.431 1.00 98.56 134 ILE A C 1
ATOM 996 O O . ILE A 1 134 ? 9.966 8.088 1.683 1.00 98.56 134 ILE A O 1
ATOM 1000 N N . ILE A 1 135 ? 7.986 7.116 1.966 1.00 98.62 135 ILE A N 1
ATOM 1001 C CA . ILE A 1 135 ? 7.835 6.687 0.569 1.00 98.62 135 ILE A CA 1
ATOM 1002 C C . ILE A 1 135 ? 6.706 7.466 -0.103 1.00 98.62 135 ILE A C 1
ATOM 1004 O O . ILE A 1 135 ? 5.670 7.711 0.507 1.00 98.62 135 ILE A O 1
ATOM 1008 N N . ASN A 1 136 ? 6.873 7.799 -1.385 1.00 98.19 136 ASN A N 1
ATOM 1009 C CA . ASN A 1 136 ? 5.775 8.224 -2.255 1.00 98.19 136 ASN A CA 1
ATOM 1010 C C . ASN A 1 136 ? 5.691 7.284 -3.466 1.00 98.19 136 ASN A C 1
ATOM 1012 O O . ASN A 1 136 ? 6.547 7.324 -4.353 1.00 98.19 136 ASN A O 1
ATOM 1016 N N . PHE A 1 137 ? 4.671 6.424 -3.487 1.00 97.75 137 PHE A N 1
ATOM 1017 C CA . PHE A 1 137 ? 4.577 5.280 -4.403 1.00 97.75 137 PHE A CA 1
ATOM 1018 C C . PHE A 1 137 ? 3.224 5.227 -5.124 1.00 97.75 137 PHE A C 1
ATOM 1020 O O . PHE A 1 137 ? 2.556 4.197 -5.165 1.00 97.75 137 PHE A O 1
ATOM 1027 N N . CYS A 1 138 ? 2.793 6.374 -5.652 1.00 97.44 138 CYS A N 1
ATOM 1028 C CA . CYS A 1 138 ? 1.532 6.521 -6.388 1.00 97.44 138 CYS A CA 1
ATOM 1029 C C . CYS A 1 138 ? 1.591 5.879 -7.787 1.00 97.44 138 CYS A C 1
ATOM 1031 O O . CYS A 1 138 ? 2.671 5.800 -8.356 1.00 97.44 138 CYS A O 1
ATOM 1033 N N . ASP A 1 139 ? 0.452 5.515 -8.380 1.00 97.19 139 ASP A N 1
ATOM 1034 C CA . ASP A 1 139 ? 0.304 5.070 -9.780 1.00 97.19 139 ASP A CA 1
ATOM 1035 C C . ASP A 1 139 ? 1.181 3.853 -10.140 1.00 97.19 139 ASP A C 1
ATOM 1037 O O . ASP A 1 139 ? 1.887 3.836 -11.155 1.00 97.19 139 ASP A O 1
ATOM 1041 N N . ILE A 1 140 ? 1.189 2.836 -9.277 1.00 97.75 140 ILE A N 1
ATOM 1042 C CA . ILE A 1 140 ? 2.022 1.634 -9.431 1.00 97.75 140 ILE A CA 1
ATOM 1043 C C . ILE A 1 140 ? 1.202 0.373 -9.209 1.00 97.75 140 ILE A C 1
ATOM 1045 O O . ILE A 1 140 ? 0.336 0.328 -8.345 1.00 97.75 140 ILE A O 1
ATOM 1049 N N . LEU A 1 141 ? 1.519 -0.670 -9.969 1.00 98.62 141 LEU A N 1
ATOM 1050 C CA . LEU A 1 141 ? 1.219 -2.047 -9.599 1.00 98.62 141 LEU A CA 1
ATOM 1051 C C . LEU A 1 141 ? 2.542 -2.724 -9.256 1.00 98.62 141 LEU A C 1
ATOM 1053 O O . LEU A 1 141 ? 3.465 -2.692 -10.075 1.00 98.62 141 LEU A O 1
ATOM 1057 N N . MET A 1 142 ? 2.638 -3.302 -8.059 1.00 98.81 142 MET A N 1
ATOM 1058 C CA . MET A 1 142 ? 3.817 -4.037 -7.617 1.00 98.81 142 MET A CA 1
ATOM 1059 C C . MET A 1 142 ? 3.462 -5.438 -7.129 1.00 98.81 142 MET A C 1
ATOM 1061 O O . MET A 1 142 ? 2.592 -5.598 -6.276 1.00 98.81 142 MET A O 1
ATOM 1065 N N . ALA A 1 143 ? 4.180 -6.426 -7.658 1.00 98.69 143 ALA A N 1
ATOM 1066 C CA . ALA A 1 143 ? 4.068 -7.836 -7.317 1.00 98.69 143 ALA A CA 1
ATOM 1067 C C . ALA A 1 143 ? 5.440 -8.502 -7.168 1.00 98.69 143 ALA A C 1
ATOM 1069 O O . ALA A 1 143 ? 6.475 -7.907 -7.472 1.00 98.69 143 ALA A O 1
ATOM 1070 N N . GLY A 1 144 ? 5.427 -9.765 -6.741 1.00 98.19 144 GLY A N 1
ATOM 1071 C CA . GLY A 1 144 ? 6.600 -10.635 -6.675 1.00 98.19 144 GLY A CA 1
ATOM 1072 C C . GLY A 1 144 ? 6.973 -11.029 -5.253 1.00 98.19 144 GLY A C 1
ATOM 1073 O O . GLY A 1 144 ? 6.768 -10.267 -4.306 1.00 98.19 144 GLY A O 1
ATOM 1074 N N . GLY A 1 145 ? 7.588 -12.197 -5.132 1.00 98.06 145 GLY A N 1
ATOM 1075 C CA . GLY A 1 145 ? 7.793 -12.907 -3.880 1.00 98.06 145 GLY A CA 1
ATOM 1076 C C . GLY A 1 145 ? 6.896 -14.143 -3.794 1.00 98.06 145 GLY A C 1
ATOM 1077 O O . GLY A 1 145 ? 6.033 -14.367 -4.648 1.00 98.06 145 GLY A O 1
ATOM 1078 N N . THR A 1 146 ? 7.141 -14.953 -2.771 1.00 98.25 146 THR A N 1
ATOM 1079 C CA . THR A 1 146 ? 6.443 -16.228 -2.541 1.00 98.25 146 THR A CA 1
ATOM 1080 C C . THR A 1 146 ? 5.667 -16.257 -1.236 1.00 98.25 146 THR A C 1
ATOM 1082 O O . THR A 1 146 ? 4.691 -16.987 -1.110 1.00 98.25 146 THR A O 1
ATOM 1085 N N . ASP A 1 147 ? 6.117 -15.478 -0.256 1.00 98.00 147 ASP A N 1
ATOM 1086 C CA . ASP A 1 147 ? 5.550 -15.414 1.082 1.00 98.00 147 ASP A CA 1
ATOM 1087 C C . ASP A 1 147 ? 6.108 -14.191 1.833 1.00 98.00 147 ASP A C 1
ATOM 1089 O O . ASP A 1 147 ? 6.961 -13.445 1.344 1.00 98.00 147 ASP A O 1
ATOM 1093 N N . ARG A 1 148 ? 5.668 -14.018 3.082 1.00 96.06 148 ARG A N 1
ATOM 1094 C CA . ARG A 1 148 ? 6.121 -12.972 4.010 1.00 96.06 148 ARG A CA 1
ATOM 1095 C C . ARG A 1 148 ? 7.628 -12.867 4.210 1.00 96.06 148 ARG A C 1
ATOM 1097 O O . ARG A 1 148 ? 8.107 -11.777 4.504 1.00 96.06 148 ARG A O 1
ATOM 1104 N N . ARG A 1 149 ? 8.374 -13.966 4.141 1.00 97.50 149 ARG A N 1
ATOM 1105 C CA . ARG A 1 149 ? 9.829 -13.998 4.363 1.00 97.50 149 ARG A CA 1
ATOM 1106 C C . ARG A 1 149 ? 10.601 -13.762 3.068 1.00 97.50 149 ARG A C 1
ATOM 1108 O O . ARG A 1 149 ? 11.747 -13.332 3.130 1.00 97.50 149 ARG A O 1
ATOM 1115 N N . ASN A 1 150 ? 9.970 -14.008 1.925 1.00 98.31 150 ASN A N 1
ATOM 1116 C CA . ASN A 1 150 ? 10.529 -13.812 0.596 1.00 98.31 150 ASN A CA 1
ATOM 1117 C C . ASN A 1 150 ? 9.608 -12.912 -0.242 1.00 98.31 150 ASN A C 1
ATOM 1119 O O . ASN A 1 150 ? 8.920 -13.377 -1.151 1.00 98.31 150 ASN A O 1
ATOM 1123 N N . HIS A 1 151 ? 9.587 -11.621 0.089 1.00 98.50 151 HIS A N 1
ATOM 1124 C CA . HIS A 1 151 ? 8.689 -10.624 -0.493 1.00 98.50 151 HIS A CA 1
ATOM 1125 C C . HIS A 1 151 ? 9.436 -9.582 -1.330 1.00 98.50 151 HIS A C 1
ATOM 1127 O O . HIS A 1 151 ? 10.628 -9.342 -1.133 1.00 98.50 151 HIS A O 1
ATOM 1133 N N . SER A 1 152 ? 8.726 -8.924 -2.250 1.00 98.88 152 SER A N 1
ATOM 1134 C CA . SER A 1 152 ? 9.251 -7.723 -2.909 1.00 98.88 152 SER A CA 1
ATOM 1135 C C . SER A 1 152 ? 9.236 -6.529 -1.963 1.00 98.88 152 SER A C 1
ATOM 1137 O O . SER A 1 152 ? 8.270 -6.325 -1.225 1.00 98.88 152 SER A O 1
ATOM 1139 N N . GLU A 1 153 ? 10.284 -5.713 -2.023 1.00 98.81 153 GLU A N 1
ATOM 1140 C CA . GLU A 1 153 ? 10.493 -4.621 -1.076 1.00 98.81 153 GLU A CA 1
ATOM 1141 C C . GLU A 1 153 ? 10.850 -3.308 -1.775 1.00 98.81 153 GLU A C 1
ATOM 1143 O O . GLU A 1 153 ? 11.625 -3.265 -2.737 1.00 98.81 153 GLU A O 1
ATOM 1148 N N . VAL A 1 154 ? 10.297 -2.219 -1.245 1.00 98.88 154 VAL A N 1
ATOM 1149 C CA . VAL A 1 154 ? 10.668 -0.846 -1.582 1.00 98.88 154 VAL A CA 1
ATOM 1150 C C . VAL A 1 154 ? 11.360 -0.230 -0.377 1.00 98.88 154 VAL A C 1
ATOM 1152 O O . VAL A 1 154 ? 10.727 0.028 0.642 1.00 98.88 154 VAL A O 1
ATOM 1155 N N . GLY A 1 155 ? 12.661 0.016 -0.482 1.00 98.62 155 GLY A N 1
ATOM 1156 C CA . GLY A 1 155 ? 13.447 0.592 0.602 1.00 98.62 155 GLY A CA 1
ATOM 1157 C C . GLY A 1 155 ? 13.013 2.018 0.948 1.00 98.62 155 GLY A C 1
ATOM 1158 O O . GLY A 1 155 ? 12.412 2.722 0.144 1.00 98.62 155 GLY A O 1
ATOM 1159 N N . SER A 1 156 ? 13.345 2.474 2.154 1.00 98.69 156 SER A N 1
ATOM 1160 C CA . SER A 1 156 ? 12.941 3.796 2.651 1.00 98.69 156 SER A CA 1
ATOM 1161 C C . SER A 1 156 ? 13.392 4.960 1.757 1.00 98.69 156 SER A C 1
ATOM 1163 O O . SER A 1 156 ? 14.445 4.895 1.121 1.00 98.69 156 SER A O 1
ATOM 1165 N N . SER A 1 157 ? 12.638 6.063 1.759 1.00 98.38 157 SER A N 1
ATOM 1166 C CA . SER A 1 157 ? 12.912 7.263 0.951 1.00 98.38 157 SER A CA 1
ATOM 1167 C C . SER A 1 157 ? 12.894 7.004 -0.554 1.00 98.38 157 SER A C 1
ATOM 1169 O O . SER A 1 157 ? 13.731 7.525 -1.290 1.00 98.38 157 SER A O 1
ATOM 1171 N N . TYR A 1 158 ? 11.948 6.180 -1.009 1.00 98.69 158 TYR A N 1
ATOM 1172 C CA . TYR A 1 158 ? 11.738 5.893 -2.424 1.00 98.69 158 TYR A CA 1
ATOM 1173 C C . TYR A 1 158 ? 10.614 6.740 -3.020 1.00 98.69 158 TYR A C 1
ATOM 1175 O O . TYR A 1 158 ? 9.571 6.944 -2.393 1.00 98.69 158 TYR A O 1
ATOM 1183 N N . ILE A 1 159 ? 10.810 7.203 -4.256 1.00 98.50 159 ILE A N 1
ATOM 1184 C CA . ILE A 1 159 ? 9.827 8.018 -4.980 1.00 98.50 159 ILE A CA 1
ATOM 1185 C C . ILE A 1 159 ? 9.544 7.421 -6.361 1.00 98.50 159 ILE A C 1
ATOM 1187 O O . ILE A 1 159 ? 10.458 7.185 -7.156 1.00 98.50 159 ILE A O 1
ATOM 1191 N N . HIS A 1 160 ? 8.265 7.250 -6.690 1.00 98.06 160 HIS A N 1
ATOM 1192 C CA . HIS A 1 160 ? 7.831 7.132 -8.078 1.00 98.06 160 HIS A CA 1
ATOM 1193 C C . HIS A 1 160 ? 7.534 8.514 -8.654 1.00 98.06 160 HIS A C 1
ATOM 1195 O O . HIS A 1 160 ? 6.612 9.207 -8.229 1.00 98.06 160 HIS A O 1
ATOM 1201 N N . PHE A 1 161 ? 8.326 8.921 -9.643 1.00 96.31 161 PHE A N 1
ATOM 1202 C CA . PHE A 1 161 ? 8.114 10.169 -10.363 1.00 96.31 161 PHE A CA 1
ATOM 1203 C C . PHE A 1 161 ? 7.042 9.955 -11.432 1.00 96.31 161 PHE A C 1
ATOM 1205 O O . PHE A 1 161 ? 7.340 9.506 -12.542 1.00 96.31 161 PHE A O 1
ATOM 1212 N N . ASN A 1 162 ? 5.805 10.286 -11.065 1.00 93.62 162 ASN A N 1
ATOM 1213 C CA . ASN A 1 162 ? 4.586 10.035 -11.831 1.00 93.62 162 ASN A CA 1
ATOM 1214 C C . ASN A 1 162 ? 3.970 11.298 -12.488 1.00 93.62 162 ASN A C 1
ATOM 1216 O O . ASN A 1 162 ? 2.863 11.261 -13.030 1.00 93.62 162 ASN A O 1
ATOM 1220 N N . TYR A 1 163 ? 4.659 12.438 -12.434 1.00 92.25 163 TYR A N 1
ATOM 1221 C CA . TYR A 1 163 ? 4.169 13.706 -12.978 1.00 92.25 163 TYR A CA 1
ATOM 1222 C C . TYR A 1 163 ? 5.178 14.312 -13.948 1.00 92.25 163 TYR A C 1
ATOM 1224 O O . TYR A 1 163 ? 6.375 14.378 -13.654 1.00 92.25 163 TYR A O 1
ATOM 1232 N N . THR A 1 164 ? 4.711 14.725 -15.126 1.00 88.88 164 THR A N 1
ATOM 1233 C CA . THR A 1 164 ? 5.577 15.282 -16.171 1.00 88.88 164 THR A CA 1
ATOM 1234 C C . THR A 1 164 ? 5.668 16.812 -16.063 1.00 88.88 164 THR A C 1
ATOM 1236 O O . THR A 1 164 ? 4.731 17.459 -15.595 1.00 88.88 164 THR A O 1
ATOM 1239 N N . PRO A 1 165 ? 6.742 17.435 -16.585 1.00 89.19 165 PRO A N 1
ATOM 1240 C CA . PRO A 1 165 ? 6.795 18.890 -16.767 1.00 89.19 165 PRO A CA 1
ATOM 1241 C C . PRO A 1 165 ? 5.695 19.463 -17.680 1.00 89.19 165 PRO A C 1
ATOM 1243 O O . PRO A 1 165 ? 5.425 20.657 -17.623 1.00 89.19 165 PRO A O 1
ATOM 1246 N N . ASN A 1 166 ? 5.047 18.623 -18.497 1.00 88.44 166 ASN A N 1
ATOM 1247 C CA . ASN A 1 166 ? 3.896 18.997 -19.328 1.00 88.44 166 ASN A CA 1
ATOM 1248 C C . ASN A 1 166 ? 2.550 18.857 -18.583 1.00 88.44 166 ASN A C 1
ATOM 1250 O O . ASN A 1 166 ? 1.504 19.022 -19.194 1.00 88.44 166 ASN A O 1
ATOM 1254 N N . GLN A 1 167 ? 2.578 18.607 -17.267 1.00 89.25 167 GLN A N 1
ATOM 1255 C CA . GLN A 1 167 ? 1.412 18.474 -16.385 1.00 89.25 167 GLN A CA 1
ATOM 1256 C C . GLN A 1 167 ? 0.576 17.195 -16.559 1.00 89.25 167 GLN A C 1
ATOM 1258 O O . GLN A 1 167 ? -0.589 17.138 -16.168 1.00 89.25 167 GLN A O 1
ATOM 1263 N N . ASP A 1 168 ? 1.181 16.123 -17.070 1.00 86.00 168 ASP A N 1
ATOM 1264 C CA . ASP A 1 168 ? 0.492 14.842 -17.254 1.00 86.00 168 ASP A CA 1
ATOM 1265 C C . ASP A 1 168 ? 0.706 13.887 -16.078 1.00 86.00 168 ASP A C 1
ATOM 1267 O O . ASP A 1 168 ? 1.794 13.818 -15.500 1.00 86.00 168 ASP A O 1
ATOM 1271 N N . LYS A 1 169 ? -0.306 13.049 -15.813 1.00 83.25 169 LYS A N 1
ATOM 1272 C CA . LYS A 1 169 ? -0.248 11.908 -14.876 1.00 83.25 169 LYS A CA 1
ATOM 1273 C C . LYS A 1 169 ? -0.242 10.529 -15.550 1.00 83.25 169 LYS A C 1
ATOM 1275 O O . LYS A 1 169 ? -0.374 9.509 -14.888 1.00 83.25 169 LYS A O 1
ATOM 1280 N N . ALA A 1 170 ? -0.059 10.466 -16.869 1.00 69.88 170 ALA A N 1
ATOM 1281 C CA . ALA A 1 170 ? -0.081 9.218 -17.641 1.00 69.88 170 ALA A CA 1
ATOM 1282 C C . ALA A 1 170 ? 1.260 8.453 -17.584 1.00 69.88 170 ALA A C 1
ATOM 1284 O O . ALA A 1 170 ? 1.908 8.222 -18.607 1.00 69.88 170 ALA A O 1
ATOM 1285 N N . THR A 1 171 ? 1.716 8.109 -16.380 1.00 83.75 171 THR A N 1
ATOM 1286 C CA . THR A 1 171 ? 3.060 7.553 -16.146 1.00 83.75 171 THR A CA 1
ATOM 1287 C C . THR A 1 171 ? 3.061 6.352 -15.197 1.00 83.75 171 THR A C 1
ATOM 1289 O O . THR A 1 171 ? 4.085 6.053 -14.586 1.00 83.75 171 THR A O 1
ATOM 1292 N N . ALA A 1 172 ? 1.933 5.643 -15.099 1.00 95.00 172 ALA A N 1
ATOM 1293 C CA . ALA A 1 172 ? 1.821 4.477 -14.235 1.00 95.00 172 ALA A CA 1
ATOM 1294 C C . ALA A 1 172 ? 2.889 3.418 -14.557 1.00 95.00 172 ALA A C 1
ATOM 1296 O O . ALA A 1 172 ? 3.209 3.170 -15.726 1.00 95.00 172 ALA A O 1
ATOM 1297 N N . SER A 1 173 ? 3.456 2.813 -13.515 1.00 98.12 173 SER A N 1
ATOM 1298 C CA . SER A 1 173 ? 4.564 1.864 -13.642 1.00 98.12 173 SER A CA 1
ATOM 1299 C C . SER A 1 173 ? 4.165 0.463 -13.197 1.00 98.12 173 SER A C 1
ATOM 1301 O O . SER A 1 173 ? 3.395 0.280 -12.255 1.00 98.12 173 SER A O 1
ATOM 1303 N N . LEU A 1 174 ? 4.702 -0.532 -13.899 1.00 98.44 174 LEU A N 1
ATOM 1304 C CA . LEU A 1 174 ? 4.431 -1.947 -13.683 1.00 98.44 174 LEU A CA 1
ATOM 1305 C C . LEU A 1 174 ? 5.695 -2.622 -13.130 1.00 98.44 174 LEU A C 1
ATOM 1307 O O . LEU A 1 174 ? 6.706 -2.719 -13.830 1.00 98.44 174 LEU A O 1
ATOM 1311 N N . ILE A 1 175 ? 5.644 -3.058 -11.875 1.00 98.75 175 ILE A N 1
ATOM 1312 C CA . ILE A 1 175 ? 6.750 -3.692 -11.152 1.00 98.75 175 ILE A CA 1
ATOM 1313 C C . ILE A 1 175 ? 6.349 -5.148 -10.881 1.00 98.75 175 ILE A C 1
ATOM 1315 O O . ILE A 1 175 ? 5.578 -5.438 -9.976 1.00 98.75 175 ILE A O 1
ATOM 1319 N N . GLY A 1 176 ? 6.824 -6.062 -11.719 1.00 98.56 176 GLY A N 1
ATOM 1320 C CA . GLY A 1 176 ? 6.267 -7.400 -11.896 1.00 98.56 176 GLY A CA 1
ATOM 1321 C C . GLY A 1 176 ? 5.212 -7.406 -13.002 1.00 98.56 176 GLY A C 1
ATOM 1322 O O . GLY A 1 176 ? 5.267 -6.599 -13.932 1.00 98.56 176 GLY A O 1
ATOM 1323 N N . ASP A 1 177 ? 4.257 -8.321 -12.909 1.00 98.12 177 ASP A N 1
ATOM 1324 C CA . ASP A 1 177 ? 3.035 -8.358 -13.712 1.00 98.12 177 ASP A CA 1
ATOM 1325 C C . ASP A 1 177 ? 1.968 -9.196 -12.993 1.00 98.12 177 ASP A C 1
ATOM 1327 O O . ASP A 1 177 ? 2.271 -9.930 -12.055 1.00 98.12 177 ASP A O 1
ATOM 1331 N N . VAL A 1 178 ? 0.718 -9.075 -13.429 1.00 98.25 178 VAL A N 1
ATOM 1332 C CA . VAL A 1 178 ? -0.427 -9.785 -12.853 1.00 98.25 178 VAL A CA 1
ATOM 1333 C C . VAL A 1 178 ? -0.404 -11.256 -13.241 1.00 98.25 178 VAL A C 1
ATOM 1335 O O . VAL A 1 178 ? -0.532 -12.108 -12.373 1.00 98.25 178 VAL A O 1
ATOM 1338 N N . SER A 1 179 ? -0.204 -11.563 -14.527 1.00 96.38 179 SER A N 1
ATOM 1339 C CA . SER A 1 179 ? -0.315 -12.927 -15.065 1.00 96.38 179 SER A CA 1
ATOM 1340 C C . SER A 1 179 ? 0.562 -13.956 -14.352 1.00 96.38 179 SER A C 1
ATOM 1342 O O . SER A 1 179 ? 0.160 -15.105 -14.191 1.00 96.38 179 SER A O 1
ATOM 1344 N N . GLN A 1 180 ? 1.751 -13.544 -13.923 1.00 97.44 180 GLN A N 1
ATOM 1345 C CA . GLN A 1 180 ? 2.678 -14.363 -13.153 1.00 97.44 180 GLN A CA 1
ATOM 1346 C C . GLN A 1 180 ? 2.609 -14.033 -11.658 1.00 97.44 180 GLN A C 1
ATOM 1348 O O . GLN A 1 180 ? 2.788 -14.921 -10.831 1.00 97.44 180 GLN A O 1
ATOM 1353 N N . GLY A 1 181 ? 2.343 -12.773 -11.295 1.00 97.56 181 GLY A N 1
ATOM 1354 C CA . GLY A 1 181 ? 2.329 -12.314 -9.905 1.00 97.56 181 GLY A CA 1
ATOM 1355 C C . GLY A 1 181 ? 1.248 -12.970 -9.049 1.00 97.56 181 GLY A C 1
ATOM 1356 O O . GLY A 1 181 ? 1.532 -13.311 -7.905 1.00 97.56 181 GLY A O 1
ATOM 1357 N N . VAL A 1 182 ? 0.053 -13.222 -9.603 1.00 97.25 182 VAL A N 1
ATOM 1358 C CA . VAL A 1 182 ? -1.057 -13.865 -8.860 1.00 97.25 182 VAL A CA 1
ATOM 1359 C C . VAL A 1 182 ? -0.753 -15.314 -8.480 1.00 97.25 182 VAL A C 1
ATOM 1361 O O . VAL A 1 182 ? -1.411 -15.883 -7.617 1.00 97.25 182 VAL A O 1
ATOM 1364 N N . MET A 1 183 ? 0.262 -15.918 -9.102 1.00 97.50 183 MET A N 1
ATOM 1365 C CA . MET A 1 183 ? 0.677 -17.291 -8.819 1.00 97.50 183 MET A CA 1
ATOM 1366 C C . MET A 1 183 ? 1.537 -17.404 -7.552 1.00 97.50 183 MET A C 1
ATOM 1368 O O . MET A 1 183 ? 1.842 -18.521 -7.141 1.00 97.50 183 MET A O 1
ATOM 1372 N N . LEU A 1 184 ? 1.962 -16.274 -6.961 1.00 97.62 184 LEU A N 1
ATOM 1373 C CA . LEU A 1 184 ? 2.751 -16.200 -5.719 1.00 97.62 184 LEU A CA 1
ATOM 1374 C C . LEU A 1 184 ? 3.989 -17.117 -5.720 1.00 97.62 184 LEU A C 1
ATOM 1376 O O . LEU A 1 184 ? 4.363 -17.711 -4.713 1.00 97.62 184 LEU A O 1
ATOM 1380 N N . ASN A 1 185 ? 4.623 -17.267 -6.883 1.00 97.94 185 ASN A N 1
ATOM 1381 C CA . ASN A 1 185 ? 5.767 -18.157 -7.096 1.00 97.94 185 ASN A CA 1
ATOM 1382 C C . ASN A 1 185 ? 6.924 -17.463 -7.834 1.00 97.94 185 ASN A C 1
ATOM 1384 O O . ASN A 1 185 ? 7.795 -18.120 -8.404 1.00 97.94 185 ASN A O 1
ATOM 1388 N N . GLN A 1 186 ? 6.913 -16.130 -7.847 1.00 98.56 186 GLN A N 1
ATOM 1389 C CA . GLN A 1 186 ? 7.870 -15.317 -8.587 1.00 98.56 186 GLN A CA 1
ATOM 1390 C C . GLN A 1 186 ? 8.974 -14.786 -7.670 1.00 98.56 186 GLN A C 1
ATOM 1392 O O . GLN A 1 186 ? 8.711 -14.477 -6.507 1.00 98.56 186 GLN A O 1
ATOM 1397 N N . PRO A 1 187 ? 10.210 -14.619 -8.170 1.00 98.56 187 PRO A N 1
ATOM 1398 C CA . PRO A 1 187 ? 11.281 -14.040 -7.374 1.00 98.56 187 PRO A CA 1
ATOM 1399 C C . PRO A 1 187 ? 10.966 -12.580 -7.001 1.00 98.56 187 PRO A C 1
ATOM 1401 O O . PRO A 1 187 ? 10.396 -11.843 -7.816 1.00 98.56 187 PRO A O 1
ATOM 1404 N N . PRO A 1 188 ? 11.354 -12.130 -5.796 1.00 98.75 188 PRO A N 1
ATOM 1405 C CA . PRO A 1 188 ? 11.056 -10.779 -5.340 1.00 98.75 188 PRO A CA 1
ATOM 1406 C C . PRO A 1 188 ? 11.777 -9.717 -6.175 1.00 98.75 188 PRO A C 1
ATOM 1408 O O . PRO A 1 188 ? 12.843 -9.950 -6.752 1.00 98.75 188 PRO A O 1
ATOM 1411 N N . ILE A 1 189 ? 11.191 -8.524 -6.219 1.00 98.88 189 ILE A N 1
ATOM 1412 C CA . ILE A 1 189 ? 11.790 -7.314 -6.780 1.00 98.88 189 ILE A CA 1
ATOM 1413 C C . ILE A 1 189 ? 12.231 -6.427 -5.619 1.00 98.88 189 ILE A C 1
ATOM 1415 O O . ILE A 1 189 ? 11.454 -6.168 -4.703 1.00 98.88 189 ILE A O 1
ATOM 1419 N N . PHE A 1 190 ? 13.465 -5.928 -5.666 1.00 98.88 190 PHE A N 1
ATOM 1420 C CA . PHE A 1 190 ? 13.999 -5.039 -4.636 1.00 98.88 190 PHE A CA 1
ATOM 1421 C C . PHE A 1 190 ? 14.275 -3.650 -5.210 1.00 98.88 190 PHE A C 1
ATOM 1423 O O . PHE A 1 190 ? 15.119 -3.488 -6.095 1.00 98.88 190 PHE A O 1
ATOM 1430 N N . LEU A 1 191 ? 13.585 -2.631 -4.700 1.00 98.81 191 LEU A N 1
ATOM 1431 C CA . LEU A 1 191 ? 13.802 -1.230 -5.051 1.00 98.81 191 LEU A CA 1
ATOM 1432 C C . LEU A 1 191 ? 14.576 -0.546 -3.915 1.00 98.81 191 LEU A C 1
ATOM 1434 O O . LEU A 1 191 ? 13.990 -0.119 -2.927 1.00 98.81 191 LEU A O 1
ATOM 1438 N N . GLY A 1 192 ? 15.902 -0.455 -4.029 1.00 98.44 192 GLY A N 1
ATOM 1439 C CA . GLY A 1 192 ? 16.761 0.029 -2.946 1.00 98.44 192 GLY A CA 1
ATOM 1440 C C . GLY A 1 192 ? 16.471 1.467 -2.509 1.00 98.44 192 GLY A C 1
ATOM 1441 O O . GLY A 1 192 ? 16.261 2.347 -3.341 1.00 98.44 192 GLY A O 1
ATOM 1442 N N . GLY A 1 193 ? 16.503 1.708 -1.195 1.00 98.12 193 GLY A N 1
ATOM 1443 C CA . GLY A 1 193 ? 16.145 2.992 -0.581 1.00 98.12 193 GLY A CA 1
ATOM 1444 C C . GLY A 1 193 ? 16.987 4.193 -1.033 1.00 98.12 193 GLY A C 1
ATOM 1445 O 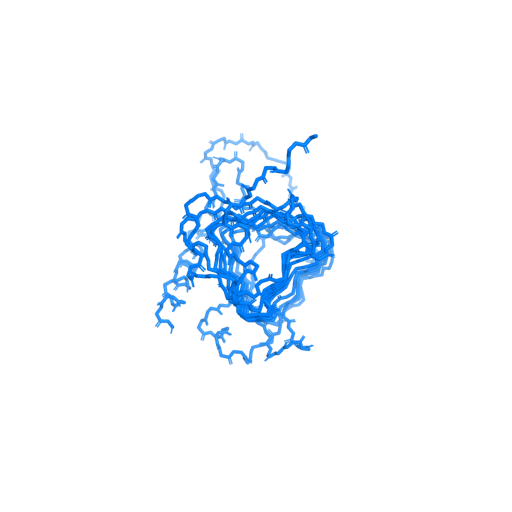O . GLY A 1 193 ? 18.008 4.052 -1.710 1.00 98.12 193 GLY A O 1
ATOM 1446 N N . GLN A 1 194 ? 16.546 5.399 -0.662 1.00 97.81 194 GLN A N 1
ATOM 1447 C CA . GLN A 1 194 ? 17.065 6.675 -1.187 1.00 97.81 194 GLN A CA 1
ATOM 1448 C C . GLN A 1 194 ? 17.044 6.717 -2.728 1.00 97.81 194 GLN A C 1
ATOM 1450 O O . GLN A 1 194 ? 17.899 7.328 -3.370 1.00 97.81 194 GLN A O 1
ATOM 1455 N N . GLY A 1 195 ? 16.108 5.988 -3.335 1.00 96.94 195 GLY A N 1
ATOM 1456 C CA . GLY A 1 195 ? 16.037 5.747 -4.768 1.00 96.94 195 GLY A CA 1
ATOM 1457 C C . GLY A 1 195 ? 14.775 6.319 -5.398 1.00 96.94 195 GLY A C 1
ATOM 1458 O O . GLY A 1 195 ? 13.955 6.986 -4.768 1.00 96.94 195 GLY A O 1
ATOM 1459 N N . GLY A 1 196 ? 14.605 6.046 -6.683 1.00 97.50 196 GLY A N 1
ATOM 1460 C CA . GLY A 1 196 ? 13.355 6.347 -7.355 1.00 97.50 196 GLY A CA 1
ATOM 1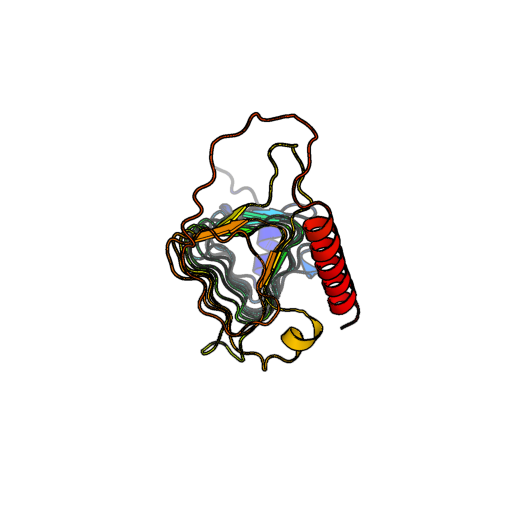461 C C . GLY A 1 196 ? 13.252 5.721 -8.732 1.00 97.50 196 GLY A C 1
ATOM 1462 O O . GLY A 1 196 ? 14.252 5.353 -9.350 1.00 97.50 196 GLY A O 1
ATOM 1463 N N . ILE A 1 197 ? 12.034 5.663 -9.249 1.00 96.88 197 ILE A N 1
ATOM 1464 C CA . ILE A 1 197 ? 11.768 5.277 -10.635 1.00 96.88 197 ILE A CA 1
ATOM 1465 C C . ILE A 1 197 ? 11.023 6.399 -11.348 1.00 96.88 197 ILE A C 1
ATOM 1467 O O . ILE A 1 197 ? 10.147 7.041 -10.775 1.00 96.88 197 ILE A O 1
ATOM 1471 N N . VAL A 1 198 ? 11.383 6.656 -12.604 1.00 95.12 198 VAL A N 1
ATOM 1472 C CA . VAL A 1 198 ? 10.680 7.625 -13.451 1.00 95.12 198 VAL A CA 1
ATOM 1473 C C . VAL A 1 198 ? 9.721 6.889 -14.371 1.00 95.12 198 VAL A C 1
ATOM 1475 O O . VAL A 1 198 ? 10.152 6.162 -15.275 1.00 95.12 198 VAL A O 1
ATOM 1478 N N . GLY A 1 199 ? 8.431 7.101 -14.127 1.00 93.75 199 GLY A N 1
ATOM 1479 C CA . GLY A 1 199 ? 7.355 6.459 -14.857 1.00 93.75 199 GLY A CA 1
ATOM 1480 C C . GLY A 1 199 ? 7.139 7.020 -16.270 1.00 93.75 199 GLY A C 1
ATOM 1481 O O . GLY A 1 199 ? 7.612 8.114 -16.606 1.00 93.75 199 GLY A O 1
ATOM 1482 N N . PRO A 1 200 ? 6.408 6.286 -17.128 1.00 95.25 200 PRO A N 1
ATOM 1483 C CA . PRO A 1 200 ? 6.026 4.885 -16.943 1.00 95.25 200 PRO A CA 1
ATOM 1484 C C . PRO A 1 200 ? 7.240 3.964 -17.154 1.00 95.25 200 PRO A C 1
ATOM 1486 O O . PRO A 1 200 ? 7.980 4.111 -18.136 1.00 95.25 200 PRO A O 1
ATOM 1489 N N . THR A 1 201 ? 7.448 3.003 -16.254 1.00 96.25 201 THR A N 1
ATOM 1490 C CA . THR A 1 201 ? 8.501 1.978 -16.358 1.00 96.25 201 THR A CA 1
ATOM 1491 C C . THR A 1 201 ? 7.949 0.568 -16.170 1.00 96.25 201 THR A C 1
ATOM 1493 O O . THR A 1 201 ? 6.907 0.374 -15.545 1.00 96.25 201 THR A O 1
ATOM 1496 N N . ARG A 1 202 ? 8.654 -0.417 -16.732 1.00 98.19 202 ARG A N 1
ATOM 1497 C CA . ARG A 1 202 ? 8.403 -1.845 -16.519 1.00 98.19 202 ARG A CA 1
ATOM 1498 C C . ARG A 1 202 ? 9.627 -2.512 -15.909 1.00 98.19 202 ARG A C 1
ATOM 1500 O O . ARG A 1 202 ? 10.694 -2.487 -16.524 1.00 98.19 202 ARG A O 1
ATOM 1507 N N . ILE A 1 203 ? 9.467 -3.144 -14.753 1.00 98.69 203 ILE A N 1
ATOM 1508 C CA . ILE A 1 203 ? 10.522 -3.878 -14.043 1.00 98.69 203 ILE A CA 1
ATOM 1509 C C . ILE A 1 203 ? 10.047 -5.315 -13.839 1.00 98.69 203 ILE A C 1
ATOM 1511 O O . ILE A 1 203 ? 8.968 -5.510 -13.305 1.00 98.69 203 ILE A O 1
ATOM 1515 N N . GLY A 1 204 ? 10.809 -6.307 -14.295 1.00 98.69 204 GLY A N 1
ATOM 1516 C CA . GLY A 1 204 ? 10.464 -7.722 -14.144 1.00 98.69 204 GLY A CA 1
ATOM 1517 C C . GLY A 1 204 ? 10.922 -8.313 -12.809 1.00 98.69 204 GLY A C 1
ATOM 1518 O O . GLY A 1 204 ? 11.731 -7.717 -12.096 1.00 98.69 204 GLY A O 1
ATOM 1519 N N . PHE A 1 205 ? 10.424 -9.510 -12.499 1.00 98.88 205 PHE A N 1
ATOM 1520 C CA . PHE A 1 205 ? 10.742 -10.255 -11.277 1.00 98.88 205 PHE A CA 1
ATOM 1521 C C . PHE A 1 205 ? 12.244 -10.528 -11.105 1.00 98.88 205 PHE A C 1
ATOM 1523 O O . PHE A 1 205 ? 12.997 -10.617 -12.076 1.00 98.88 205 PHE A O 1
ATOM 1530 N N . GLY A 1 206 ? 12.714 -10.626 -9.858 1.00 98.69 206 GLY A N 1
ATOM 1531 C CA . GLY A 1 206 ? 14.131 -10.860 -9.552 1.00 98.69 206 GLY A CA 1
ATOM 1532 C C . GLY A 1 206 ? 15.062 -9.677 -9.853 1.00 98.69 206 GLY A C 1
ATOM 1533 O O . GLY A 1 206 ? 16.284 -9.820 -9.780 1.00 98.69 206 GLY A O 1
ATOM 1534 N N . THR A 1 207 ? 14.532 -8.514 -10.241 1.00 98.81 207 THR A N 1
ATOM 1535 C CA . THR A 1 207 ? 15.339 -7.304 -10.422 1.00 98.81 207 THR A CA 1
ATOM 1536 C C . THR A 1 207 ? 15.646 -6.642 -9.082 1.00 98.81 207 THR A C 1
ATOM 1538 O O . THR A 1 207 ? 14.777 -6.468 -8.234 1.00 98.81 207 THR A O 1
ATOM 1541 N N . VAL A 1 208 ? 16.891 -6.190 -8.938 1.00 98.81 208 VAL A N 1
ATOM 1542 C CA . VAL A 1 208 ? 17.367 -5.376 -7.820 1.00 98.81 208 VAL A CA 1
ATOM 1543 C C . VAL A 1 208 ? 17.784 -4.016 -8.366 1.00 98.81 208 VAL A C 1
ATOM 1545 O O . VAL A 1 208 ? 18.674 -3.935 -9.209 1.00 98.81 208 VAL A O 1
ATOM 1548 N N . ILE A 1 209 ? 17.177 -2.933 -7.892 1.00 98.50 209 ILE A N 1
ATOM 1549 C CA . ILE A 1 209 ? 17.671 -1.570 -8.108 1.00 98.50 209 ILE A CA 1
ATOM 1550 C C . ILE A 1 209 ? 18.503 -1.186 -6.889 1.00 98.50 209 ILE A C 1
ATOM 1552 O O . ILE A 1 209 ? 18.010 -1.231 -5.766 1.00 98.50 209 ILE A O 1
ATOM 1556 N N . ALA A 1 210 ? 19.768 -0.822 -7.100 1.00 98.12 210 ALA A N 1
ATOM 1557 C CA . ALA A 1 210 ? 20.646 -0.423 -6.005 1.00 98.12 210 ALA A CA 1
ATOM 1558 C C . ALA A 1 210 ? 20.127 0.841 -5.292 1.00 98.12 210 ALA A C 1
ATOM 1560 O O . ALA A 1 210 ? 19.507 1.709 -5.910 1.00 98.12 210 ALA A O 1
ATOM 1561 N N . ALA A 1 211 ? 20.420 0.961 -3.996 1.00 97.75 211 ALA A N 1
ATOM 1562 C CA . ALA A 1 211 ? 20.110 2.160 -3.221 1.00 97.75 211 ALA A CA 1
ATOM 1563 C C . ALA A 1 211 ? 20.755 3.418 -3.833 1.00 97.75 211 ALA A C 1
ATOM 1565 O O . ALA A 1 211 ? 21.815 3.352 -4.463 1.00 97.75 211 ALA A O 1
ATOM 1566 N N . GLY A 1 212 ? 20.112 4.576 -3.669 1.00 97.00 212 GLY A N 1
ATOM 1567 C CA . GLY A 1 212 ? 20.603 5.843 -4.223 1.00 97.00 212 GLY A CA 1
ATOM 1568 C C . GLY A 1 212 ? 20.398 6.008 -5.737 1.00 97.00 212 GLY A C 1
ATOM 1569 O O . GLY A 1 212 ? 20.893 6.972 -6.330 1.00 97.00 212 GLY A O 1
ATOM 1570 N N . VAL A 1 213 ? 19.717 5.069 -6.406 1.00 96.75 213 VAL A N 1
ATOM 1571 C CA . VAL A 1 213 ? 19.525 5.094 -7.863 1.00 96.75 213 VAL A CA 1
ATOM 1572 C C . VAL A 1 213 ? 18.158 5.662 -8.226 1.00 96.75 213 VAL A C 1
ATOM 1574 O O . VAL A 1 213 ? 17.125 5.119 -7.847 1.00 96.75 213 VAL A O 1
ATOM 1577 N N . ILE A 1 214 ? 18.159 6.700 -9.070 1.00 95.94 214 ILE A N 1
ATOM 1578 C CA . ILE A 1 214 ? 16.964 7.122 -9.810 1.00 95.94 214 ILE A CA 1
ATOM 1579 C C . ILE A 1 214 ? 16.978 6.462 -11.193 1.00 95.94 214 ILE A C 1
ATOM 1581 O O . ILE A 1 214 ? 17.701 6.895 -12.101 1.00 95.94 214 ILE A O 1
ATOM 1585 N N . TYR A 1 215 ? 16.175 5.420 -11.367 1.00 95.56 215 TYR A N 1
ATOM 1586 C CA . TYR A 1 215 ? 16.107 4.630 -12.588 1.00 95.56 215 TYR A CA 1
ATOM 1587 C C . TYR A 1 215 ? 15.123 5.226 -13.608 1.00 95.56 215 TYR A C 1
ATOM 1589 O O . TYR A 1 215 ? 14.022 5.654 -13.273 1.00 95.56 215 TYR A O 1
ATOM 1597 N N . ARG A 1 216 ? 15.539 5.287 -14.881 1.00 93.38 216 ARG A N 1
ATOM 1598 C CA . ARG A 1 216 ? 14.800 5.935 -15.994 1.00 93.38 216 ARG A CA 1
ATOM 1599 C C . ARG A 1 216 ? 14.591 5.018 -17.205 1.00 93.38 216 ARG A C 1
ATOM 1601 O O . ARG A 1 216 ? 14.271 5.500 -18.290 1.00 93.38 216 ARG A O 1
ATOM 1608 N N . GLY A 1 217 ? 14.871 3.727 -17.046 1.00 93.19 217 GLY A N 1
ATOM 1609 C CA . GLY A 1 217 ? 14.784 2.727 -18.109 1.00 93.19 217 GLY A CA 1
ATOM 1610 C C . GLY A 1 217 ? 13.644 1.745 -17.882 1.00 93.19 217 GLY A C 1
ATOM 1611 O O . GLY A 1 217 ? 12.790 1.977 -17.032 1.00 93.19 217 GLY A O 1
ATOM 1612 N N . ASP A 1 218 ? 13.674 0.642 -18.622 1.00 96.56 218 ASP A N 1
ATOM 1613 C CA . ASP A 1 218 ? 12.841 -0.538 -18.395 1.00 96.56 218 ASP A CA 1
ATOM 1614 C C . ASP A 1 218 ? 13.748 -1.765 -18.252 1.00 96.56 218 ASP A C 1
ATOM 1616 O O . ASP A 1 218 ? 14.818 -1.838 -18.865 1.00 96.56 218 ASP A O 1
ATOM 1620 N N . CYS A 1 219 ? 13.296 -2.741 -17.475 1.00 97.75 219 CYS A N 1
ATOM 1621 C CA . CYS A 1 219 ? 13.916 -4.049 -17.320 1.00 97.75 219 CYS A CA 1
ATOM 1622 C C . CYS A 1 219 ? 12.834 -5.143 -17.252 1.00 97.75 219 CYS A C 1
ATOM 1624 O O . CYS A 1 219 ? 12.760 -5.861 -16.256 1.00 97.75 219 CYS A O 1
ATOM 1626 N N . PRO A 1 220 ? 11.969 -5.284 -18.278 1.00 97.62 220 PRO A N 1
ATOM 1627 C CA . PRO A 1 220 ? 10.849 -6.224 -18.229 1.00 97.62 220 PRO A CA 1
ATOM 1628 C C . PRO A 1 220 ? 11.301 -7.688 -18.178 1.00 97.62 220 PRO A C 1
ATOM 1630 O O . PRO A 1 220 ? 10.525 -8.541 -17.778 1.00 97.62 220 PRO A O 1
ATOM 1633 N N . GLN A 1 221 ? 12.547 -7.985 -18.560 1.00 97.25 221 GLN A N 1
ATOM 1634 C CA . GLN A 1 221 ? 13.112 -9.335 -18.489 1.00 97.25 221 GLN A CA 1
ATOM 1635 C C . GLN A 1 221 ? 13.430 -9.788 -17.054 1.00 97.25 221 GLN A C 1
ATOM 1637 O O . GLN A 1 221 ? 13.703 -10.966 -16.855 1.00 97.25 221 GLN A O 1
ATOM 1642 N N . GLY A 1 222 ? 13.435 -8.876 -16.075 1.00 97.94 222 GLY A N 1
ATOM 1643 C CA . GLY A 1 222 ? 13.768 -9.222 -14.694 1.00 97.94 222 GLY A CA 1
ATOM 1644 C C . GLY A 1 222 ? 15.242 -9.589 -14.482 1.00 97.94 222 GLY A C 1
ATOM 1645 O O . GLY A 1 222 ? 16.085 -9.320 -15.341 1.00 97.94 222 GLY A O 1
ATOM 1646 N N . HIS A 1 223 ? 15.547 -10.193 -13.330 1.00 98.38 223 HIS A N 1
ATOM 1647 C CA . HIS A 1 223 ? 16.820 -10.859 -12.998 1.00 98.38 223 HIS A CA 1
ATOM 1648 C C . HIS A 1 223 ? 18.096 -10.043 -13.260 1.00 98.38 223 HIS A C 1
ATOM 1650 O O . HIS A 1 223 ? 19.101 -10.551 -13.764 1.00 98.38 223 HIS A O 1
ATOM 1656 N N . LYS A 1 224 ? 18.074 -8.748 -12.938 1.00 97.88 224 LYS A N 1
ATOM 1657 C CA . LYS A 1 224 ? 19.231 -7.856 -13.114 1.00 97.88 224 LYS A CA 1
ATOM 1658 C C . LYS A 1 224 ? 19.470 -7.003 -11.887 1.00 97.88 224 LYS A C 1
ATOM 1660 O O . LYS A 1 224 ? 18.521 -6.520 -11.278 1.00 97.88 224 LYS A O 1
ATOM 1665 N N . LEU A 1 225 ? 20.744 -6.731 -11.617 1.00 97.88 225 LEU A N 1
ATOM 1666 C CA . LEU A 1 225 ? 21.161 -5.641 -10.745 1.00 97.88 225 LEU A CA 1
ATOM 1667 C C . LEU A 1 225 ? 21.272 -4.351 -11.568 1.00 97.88 225 LEU A C 1
ATOM 1669 O O . LEU A 1 225 ? 22.083 -4.244 -12.490 1.00 97.88 225 LEU A O 1
ATOM 1673 N N . LEU A 1 226 ? 20.441 -3.368 -11.243 1.00 97.00 226 LEU A N 1
ATOM 1674 C CA . LEU A 1 226 ? 20.379 -2.069 -11.893 1.00 97.00 226 LEU A CA 1
ATOM 1675 C C . LEU A 1 226 ? 21.069 -1.029 -11.013 1.00 97.00 226 LEU A C 1
ATOM 1677 O O . LEU A 1 226 ? 20.592 -0.667 -9.939 1.00 97.00 226 LEU A O 1
ATOM 1681 N N . THR A 1 227 ? 22.200 -0.527 -11.496 1.00 94.75 227 THR A N 1
ATOM 1682 C CA . THR A 1 227 ? 22.999 0.504 -10.831 1.00 94.75 227 THR A CA 1
ATOM 1683 C C . THR A 1 227 ? 22.905 1.840 -11.568 1.00 94.75 227 THR A C 1
ATOM 1685 O O . THR A 1 227 ? 22.354 1.946 -12.672 1.00 94.75 227 THR A O 1
ATOM 1688 N N . LYS A 1 228 ? 23.436 2.901 -10.950 1.00 81.94 228 LYS A N 1
ATOM 1689 C CA . LYS A 1 228 ? 23.482 4.242 -11.539 1.00 81.94 228 LYS A CA 1
ATOM 1690 C C . LYS A 1 228 ? 24.258 4.213 -12.858 1.00 81.94 228 LYS A C 1
ATOM 1692 O O . LYS A 1 228 ? 25.476 4.064 -12.871 1.00 81.94 228 LYS A O 1
ATOM 1697 N N . LYS A 1 229 ? 23.567 4.446 -13.975 1.00 71.31 229 LYS A N 1
ATOM 1698 C CA . LYS A 1 229 ? 24.229 4.794 -15.237 1.00 71.31 229 LYS A CA 1
ATOM 1699 C C . LYS A 1 229 ? 24.576 6.278 -15.206 1.00 71.31 229 LYS A C 1
ATOM 1701 O O . LYS A 1 229 ? 23.681 7.120 -15.147 1.00 71.31 229 LYS A O 1
ATOM 1706 N N . VAL A 1 230 ? 25.863 6.607 -15.256 1.00 64.56 230 VAL A N 1
ATOM 1707 C CA . VAL A 1 230 ? 26.311 7.984 -15.495 1.00 64.56 230 VAL A CA 1
ATOM 1708 C C . VAL A 1 230 ? 25.966 8.318 -16.945 1.00 64.56 230 VAL A C 1
ATOM 1710 O O . VAL A 1 230 ? 26.634 7.853 -17.862 1.00 64.56 230 VAL A O 1
ATOM 1713 N N . SER A 1 231 ? 24.886 9.066 -17.183 1.00 63.44 231 SER A N 1
ATOM 1714 C CA . SER A 1 231 ? 24.624 9.599 -18.522 1.00 63.44 231 SER A CA 1
ATOM 1715 C C . SER A 1 231 ? 25.226 10.993 -18.626 1.00 63.44 231 SER A C 1
ATOM 1717 O O . SER A 1 231 ? 24.765 11.901 -17.937 1.00 63.44 231 SER A O 1
ATOM 1719 N N . GLN A 1 232 ? 26.202 11.174 -19.515 1.00 57.59 232 GLN A N 1
ATOM 1720 C CA . GLN A 1 232 ? 26.634 12.496 -19.966 1.00 57.59 232 GLN A CA 1
ATOM 1721 C C . GLN A 1 232 ? 25.550 13.079 -20.883 1.00 57.59 232 GLN A C 1
ATOM 1723 O O . GLN A 1 232 ? 25.630 12.993 -22.107 1.00 57.59 232 GLN A O 1
ATOM 1728 N N . LYS A 1 233 ? 24.468 13.599 -20.305 1.00 66.00 233 LYS A N 1
ATOM 1729 C CA . LYS A 1 233 ? 23.483 14.376 -21.060 1.00 66.00 233 LYS A CA 1
ATOM 1730 C C . LYS A 1 233 ? 23.776 15.848 -20.826 1.00 66.00 233 LYS A C 1
ATOM 1732 O O . LYS A 1 233 ? 23.878 16.269 -19.682 1.00 66.00 233 LYS A O 1
ATOM 1737 N N . LYS A 1 234 ? 23.945 16.585 -21.923 1.00 77.19 234 LYS A N 1
ATOM 1738 C CA . LYS A 1 234 ? 24.036 18.045 -21.916 1.00 77.19 234 LYS A CA 1
ATOM 1739 C C . LYS A 1 234 ? 22.656 18.647 -21.674 1.00 77.19 234 LYS A C 1
ATOM 1741 O O . LYS A 1 234 ? 21.650 18.019 -22.030 1.00 77.19 234 LYS A O 1
ATOM 1746 N N . ASP A 1 235 ? 22.646 19.857 -21.135 1.00 84.69 235 ASP A N 1
ATOM 1747 C CA . ASP A 1 235 ? 21.445 20.675 -21.022 1.00 84.69 235 ASP A CA 1
ATOM 1748 C C . ASP A 1 235 ? 20.826 20.910 -22.404 1.00 84.69 235 ASP A C 1
ATOM 1750 O O . ASP A 1 235 ? 21.509 20.901 -23.435 1.00 84.69 235 ASP A O 1
ATOM 1754 N N . ARG A 1 236 ? 19.501 21.036 -22.428 1.00 83.88 236 ARG A N 1
ATOM 1755 C CA . ARG A 1 236 ? 18.704 21.268 -23.633 1.00 83.88 236 ARG A CA 1
ATOM 1756 C C . ARG A 1 236 ? 17.598 22.252 -23.303 1.00 83.88 236 ARG A C 1
ATOM 1758 O O . ARG A 1 236 ? 17.068 22.210 -22.193 1.00 83.88 236 ARG A O 1
ATOM 1765 N N . ASP A 1 237 ? 17.208 23.041 -24.293 1.00 90.00 237 ASP A N 1
ATOM 1766 C CA . ASP A 1 237 ? 16.066 23.936 -24.170 1.00 90.00 237 ASP A CA 1
ATOM 1767 C C . ASP A 1 237 ? 14.778 23.149 -23.894 1.00 90.00 237 ASP A C 1
ATOM 1769 O O . ASP A 1 237 ? 14.538 22.062 -24.439 1.00 90.00 237 ASP A O 1
ATOM 1773 N N . PHE A 1 238 ? 13.949 23.704 -23.014 1.00 89.00 238 PHE A N 1
ATOM 1774 C CA . PHE A 1 238 ? 12.635 23.164 -22.704 1.00 89.00 238 PHE A CA 1
ATOM 1775 C C . PHE A 1 238 ? 11.594 23.766 -23.648 1.00 89.00 238 PHE A C 1
ATOM 1777 O O . PHE A 1 238 ? 11.366 24.973 -23.643 1.00 89.00 238 PHE A O 1
ATOM 1784 N N . TYR A 1 239 ? 10.928 22.904 -24.415 1.00 90.00 239 TYR A N 1
ATOM 1785 C CA . TYR A 1 239 ? 9.813 23.282 -25.278 1.00 90.00 239 TYR A CA 1
ATOM 1786 C C . TYR A 1 239 ? 8.517 22.673 -24.723 1.00 90.00 239 TYR A C 1
ATOM 1788 O O . TYR A 1 239 ? 8.370 21.444 -24.762 1.00 90.00 239 TYR A O 1
ATOM 1796 N N . PRO A 1 240 ? 7.585 23.491 -24.196 1.00 89.75 240 PRO A N 1
ATOM 1797 C CA . PRO A 1 240 ? 6.300 23.009 -23.697 1.00 89.75 240 PRO A CA 1
ATOM 1798 C C . PRO A 1 240 ? 5.551 22.167 -24.739 1.00 89.75 240 PRO A C 1
ATOM 1800 O O . PRO A 1 240 ? 5.512 22.513 -25.918 1.00 89.75 240 PRO A O 1
ATOM 1803 N N . GLY A 1 241 ? 4.965 21.046 -24.310 1.00 88.00 241 GLY A N 1
ATOM 1804 C CA . GLY A 1 241 ? 4.204 20.143 -25.185 1.00 88.00 241 GLY A CA 1
ATOM 1805 C C . GLY A 1 241 ? 5.053 19.170 -26.014 1.00 88.00 241 GLY A C 1
ATOM 1806 O O . GLY A 1 241 ? 4.504 18.265 -26.641 1.00 88.00 241 GLY A O 1
ATOM 1807 N N . LEU A 1 242 ? 6.386 19.279 -25.987 1.00 87.31 242 LEU A N 1
ATOM 1808 C CA . LEU A 1 242 ? 7.262 18.302 -26.629 1.00 87.31 242 LEU A CA 1
ATOM 1809 C C . LEU A 1 242 ? 7.425 17.058 -25.747 1.00 87.31 242 LEU A C 1
ATOM 1811 O O . LEU A 1 242 ? 7.867 17.129 -24.596 1.00 87.31 242 LEU A O 1
ATOM 1815 N N . TYR A 1 243 ? 7.102 15.891 -26.304 1.00 83.88 243 TYR A N 1
ATOM 1816 C CA . TYR A 1 243 ? 7.206 14.611 -25.610 1.00 83.88 243 TYR A CA 1
ATOM 1817 C C . TYR A 1 243 ? 8.378 13.779 -26.119 1.00 83.88 243 TYR A C 1
ATOM 1819 O O . TYR A 1 243 ? 8.431 13.360 -27.273 1.00 83.88 243 TYR A O 1
ATOM 1827 N N . TRP A 1 244 ? 9.293 13.446 -25.213 1.00 82.00 244 TRP A N 1
ATOM 1828 C CA . TRP A 1 244 ? 10.390 12.528 -25.499 1.00 82.00 244 TRP A CA 1
ATOM 1829 C C . TRP A 1 244 ? 9.983 11.082 -25.219 1.00 82.00 244 TRP A C 1
ATOM 1831 O O . TRP A 1 244 ? 9.338 10.783 -24.212 1.00 82.00 244 TRP A O 1
ATOM 1841 N N . SER A 1 245 ? 10.452 10.154 -26.056 1.00 85.62 245 SER A N 1
ATOM 1842 C CA . SER A 1 245 ? 10.199 8.711 -25.902 1.00 85.62 245 SER A CA 1
ATOM 1843 C C . SER A 1 245 ? 8.707 8.328 -25.927 1.00 85.62 245 SER A C 1
ATOM 1845 O O . SER A 1 245 ? 8.305 7.416 -25.206 1.00 85.62 245 SER A O 1
ATOM 1847 N N . VAL A 1 246 ? 7.889 8.994 -26.757 1.00 90.06 246 VAL A N 1
ATOM 1848 C CA . VAL A 1 246 ? 6.430 8.757 -26.866 1.00 90.06 246 VAL A CA 1
ATOM 1849 C C . VAL A 1 246 ? 6.103 7.275 -27.026 1.00 90.06 246 VAL A C 1
ATOM 1851 O O . VAL A 1 246 ? 5.327 6.738 -26.242 1.00 90.06 246 VAL A O 1
ATOM 1854 N N . LYS A 1 247 ? 6.762 6.588 -27.973 1.00 92.88 247 LYS A N 1
ATOM 1855 C CA . LYS A 1 247 ? 6.556 5.152 -28.221 1.00 92.88 247 LYS A CA 1
ATOM 1856 C C . LYS A 1 247 ? 6.698 4.322 -26.942 1.00 92.88 247 LYS A C 1
ATOM 1858 O O . LYS A 1 247 ? 5.824 3.521 -26.639 1.00 92.88 247 LYS A O 1
ATOM 1863 N N . ARG A 1 248 ? 7.777 4.538 -26.180 1.00 92.56 248 ARG A N 1
ATOM 1864 C CA . ARG A 1 248 ? 8.029 3.831 -24.914 1.00 92.56 248 ARG A CA 1
ATOM 1865 C C . ARG A 1 248 ? 6.904 4.083 -23.912 1.00 92.56 248 ARG A C 1
ATOM 1867 O O . ARG A 1 248 ? 6.410 3.135 -23.314 1.00 92.56 248 ARG A O 1
ATOM 1874 N N . ARG A 1 249 ? 6.493 5.345 -23.749 1.00 91.62 249 ARG A N 1
ATOM 1875 C CA . ARG A 1 249 ? 5.434 5.717 -22.801 1.00 91.62 249 ARG A CA 1
ATOM 1876 C C . ARG A 1 249 ? 4.111 5.048 -23.150 1.00 91.62 249 ARG A C 1
ATOM 1878 O O . ARG A 1 249 ? 3.541 4.382 -22.301 1.00 91.62 249 ARG A O 1
ATOM 1885 N N . VAL A 1 250 ? 3.685 5.160 -24.409 1.00 93.56 250 VAL A N 1
ATOM 1886 C CA . VAL A 1 250 ? 2.441 4.550 -24.902 1.00 93.56 250 VAL A CA 1
ATOM 1887 C C . VAL A 1 250 ? 2.456 3.037 -24.695 1.00 93.56 250 VAL A C 1
ATOM 1889 O O . VAL A 1 250 ? 1.512 2.490 -24.136 1.00 93.56 250 VAL A O 1
ATOM 1892 N N . VAL A 1 251 ? 3.543 2.363 -25.082 1.00 96.00 251 VAL A N 1
ATOM 1893 C CA . VAL A 1 251 ? 3.668 0.908 -24.922 1.00 96.00 251 VAL A CA 1
ATOM 1894 C C . VAL A 1 251 ? 3.590 0.501 -23.449 1.00 96.00 251 VAL A C 1
ATOM 1896 O O . VAL A 1 251 ? 2.834 -0.407 -23.115 1.00 96.00 251 VAL A O 1
ATOM 1899 N N . ASN A 1 252 ? 4.316 1.176 -22.553 1.00 96.50 252 ASN A N 1
ATOM 1900 C CA . ASN A 1 252 ? 4.282 0.852 -21.125 1.00 96.50 252 ASN A CA 1
ATOM 1901 C C . ASN A 1 252 ? 2.893 1.084 -20.513 1.00 96.50 252 ASN A C 1
ATOM 1903 O O . ASN A 1 252 ? 2.432 0.241 -19.747 1.00 96.50 252 ASN A O 1
ATOM 1907 N N . SER A 1 253 ? 2.197 2.155 -20.901 1.00 94.94 253 SER A N 1
ATOM 1908 C CA . SER A 1 253 ? 0.821 2.405 -20.459 1.00 94.94 253 SER A CA 1
ATOM 1909 C C . SER A 1 253 ? -0.156 1.337 -20.958 1.00 94.94 253 SER A C 1
ATOM 1911 O O . SER A 1 253 ? -1.013 0.904 -20.194 1.00 94.94 253 SER A O 1
ATOM 1913 N N . ILE A 1 254 ? -0.008 0.855 -22.200 1.00 96.88 254 ILE A N 1
ATOM 1914 C CA . ILE A 1 254 ? -0.812 -0.264 -22.722 1.00 96.88 254 ILE A CA 1
ATOM 1915 C C . ILE A 1 254 ? -0.583 -1.524 -21.882 1.00 96.88 254 ILE A C 1
ATOM 1917 O O . ILE A 1 254 ? -1.551 -2.160 -21.473 1.00 96.88 254 ILE A O 1
ATOM 1921 N N . TYR A 1 255 ? 0.673 -1.867 -21.575 1.00 97.81 255 TYR A N 1
ATOM 1922 C CA . TYR A 1 255 ? 0.977 -3.015 -20.712 1.00 97.81 255 TYR A CA 1
ATOM 1923 C C . TYR A 1 255 ? 0.390 -2.862 -19.309 1.00 97.81 255 TYR A C 1
ATOM 1925 O O . TYR A 1 255 ? -0.128 -3.835 -18.767 1.00 97.81 255 TYR A O 1
ATOM 1933 N N . TYR A 1 256 ? 0.448 -1.663 -18.728 1.00 97.69 256 TYR A N 1
ATOM 1934 C CA . TYR A 1 256 ? -0.160 -1.397 -17.429 1.00 97.69 256 TYR A CA 1
ATOM 1935 C C . TYR A 1 256 ? -1.677 -1.624 -17.473 1.00 97.69 256 TYR A C 1
ATOM 1937 O O . TYR A 1 256 ? -2.195 -2.422 -16.700 1.00 97.69 256 TYR A O 1
ATOM 1945 N N . ILE A 1 257 ? -2.383 -1.017 -18.435 1.00 96.88 257 ILE A N 1
ATOM 1946 C CA . ILE A 1 257 ? -3.838 -1.182 -18.602 1.00 96.88 257 ILE A CA 1
ATOM 1947 C C . ILE A 1 257 ? -4.206 -2.652 -18.836 1.00 96.88 257 ILE A C 1
ATOM 1949 O O . ILE A 1 257 ? -5.158 -3.144 -18.235 1.00 96.88 257 ILE A O 1
ATOM 1953 N N . ALA A 1 258 ? -3.440 -3.371 -19.660 1.00 98.06 258 ALA A N 1
ATOM 1954 C CA . ALA A 1 258 ? -3.654 -4.797 -19.890 1.00 98.06 258 ALA A CA 1
ATOM 1955 C C . ALA A 1 258 ? -3.553 -5.613 -18.590 1.00 98.06 258 ALA A C 1
ATOM 1957 O O . ALA A 1 258 ? -4.351 -6.521 -18.381 1.00 98.06 258 ALA A O 1
ATOM 1958 N N . ASN A 1 259 ? -2.629 -5.257 -17.692 1.00 98.38 259 ASN A N 1
ATOM 1959 C CA . ASN A 1 259 ? -2.514 -5.885 -16.377 1.00 98.38 259 ASN A CA 1
ATOM 1960 C C . ASN A 1 259 ? -3.696 -5.544 -15.463 1.00 98.38 259 ASN A C 1
ATOM 1962 O O . ASN A 1 259 ? -4.219 -6.435 -14.809 1.00 98.38 259 ASN A O 1
ATOM 1966 N N . ILE A 1 260 ? -4.185 -4.301 -15.466 1.00 97.56 260 ILE A N 1
ATOM 1967 C CA . ILE A 1 260 ? -5.405 -3.943 -14.721 1.00 97.56 260 ILE A CA 1
ATOM 1968 C C . ILE A 1 260 ? -6.614 -4.752 -15.212 1.00 97.56 260 ILE A C 1
ATOM 1970 O O . ILE A 1 260 ? -7.410 -5.232 -14.409 1.00 97.56 260 ILE A O 1
ATOM 1974 N N . ILE A 1 261 ? -6.745 -4.935 -16.529 1.00 98.19 261 ILE A N 1
ATOM 1975 C CA . ILE A 1 261 ? -7.799 -5.775 -17.111 1.00 98.19 261 ILE A CA 1
ATOM 1976 C C . ILE A 1 261 ? -7.617 -7.232 -16.680 1.00 98.19 261 ILE A C 1
ATOM 1978 O O . ILE A 1 261 ? -8.594 -7.849 -16.272 1.00 98.19 261 ILE A O 1
ATOM 1982 N N . ALA A 1 262 ? -6.392 -7.764 -16.740 1.00 97.75 262 ALA A N 1
ATOM 1983 C CA . ALA A 1 262 ? -6.094 -9.124 -16.301 1.00 97.75 262 ALA A CA 1
ATOM 1984 C C . ALA A 1 262 ? -6.452 -9.338 -14.824 1.00 97.75 262 ALA A C 1
ATOM 1986 O O . ALA A 1 262 ? -7.115 -10.317 -14.508 1.00 97.75 262 ALA A O 1
ATOM 1987 N N . LEU A 1 263 ? -6.101 -8.392 -13.946 1.00 97.25 263 LEU A N 1
ATOM 1988 C CA . LEU A 1 263 ? -6.405 -8.477 -12.515 1.00 97.25 263 LEU A CA 1
ATOM 1989 C C . LEU A 1 263 ? -7.907 -8.464 -12.253 1.00 97.25 263 LEU A C 1
ATOM 1991 O O . LEU A 1 263 ? -8.376 -9.140 -11.358 1.00 97.25 263 LEU A O 1
ATOM 1995 N N . ARG A 1 264 ? -8.675 -7.712 -13.044 1.00 96.19 264 ARG A N 1
ATOM 1996 C CA . ARG A 1 264 ? -10.136 -7.691 -12.926 1.00 96.19 264 ARG A CA 1
ATOM 1997 C C . ARG A 1 264 ? -10.799 -9.009 -13.361 1.00 96.19 264 ARG A C 1
ATOM 1999 O O . ARG A 1 264 ? -11.951 -9.232 -13.001 1.00 96.19 264 ARG A O 1
ATOM 2006 N N . GLN A 1 265 ? -10.144 -9.799 -14.212 1.00 95.62 265 GLN A N 1
ATOM 2007 C CA . GLN A 1 265 ? -10.668 -11.086 -14.693 1.00 95.62 265 GLN A CA 1
ATOM 2008 C C . GLN A 1 265 ? -10.272 -12.266 -13.805 1.00 95.62 265 GLN A C 1
ATOM 2010 O O . GLN A 1 265 ? -10.950 -13.290 -13.850 1.00 95.62 265 GLN A O 1
ATOM 2015 N N . TRP A 1 266 ? -9.164 -12.130 -13.076 1.00 92.62 266 TRP A N 1
ATOM 2016 C CA . TRP A 1 266 ? -8.768 -13.041 -12.010 1.00 92.62 266 TRP A CA 1
ATOM 2017 C C . TRP A 1 266 ? -9.735 -12.917 -10.829 1.00 92.62 266 TRP A C 1
ATOM 2019 O O . TRP A 1 266 ? -10.207 -13.975 -10.360 1.00 92.62 266 TRP A O 1
#

Secondary structure (DSSP, 8-state):
------HHHHHHHHHT-B-SSGGG-EE-TT--GGGB-SS-EE-TT-EEE-TT-EE-TT-EE-SSS-EEEES-EE-TT-EE-SEEEES-EE-TT-EE-TTEEE-SS-EE-TT-EE-SSEEESSEEE-TT-EE-SSEE--SEEE--EEETTEE-EE-SS-EEE---TTS-----EEES-HHHHTTT-BPP-EE-SS-EEESS-EE-TT-EEPTT-EE-S-BTT---EE------PPP----TT--TTHHHHHHHHHHHHHHHHHHHH-

Sequence (266 aa):
MGIIEKPLVSALIKKGVNIPNPSSVEIGEEVDLSLISSDVIIHSGCKIFGKKTLIMSGVKLGVRSPVTIKNCQLGRNVELRGGYFEESTFLEAANMGDGAEVRQGCLLEEESNGAHTVGLKQTLLFPFVTLGSIINFCDILMAGGTDRRNHSEVGSSYIHFNYTPNQDKATASLIGDVSQGVMLNQPPIFLGGQGGIVGPTRIGFGTVIAAGVIYRGDCPQGHKLLTKKVSQKKDRDFYPGLYWSVKRRVVNSIYYIANIIALRQW

pLDDT: mean 95.39, std 8.12, range [43.53, 98.94]

Radius of gyration: 20.41 Å; chains: 1; bounding box: 52×42×59 Å

Foldseek 3Di:
DDQPDDPLLVVLVVQQEAEPPSSQEAEDPLDDSVQAHNQEYAYGNEYEEENQEHHDHLEYAQLAHYEYEYNEHEEYNEYENADYYYQEYEYACEYEAHLEAHYHQEYHYACEYEYENEYEENEYEYHLEYEYYNEDDYQEYAAFAQDNVQEAYAYAAEYEAQADPLGDRLFHDYHAFQVVRVVSPFHYEYHAACEYEYGHEAEHTQEHEHYVYHHDYYHNVHNDYHYHDPDPDDDDDDDHPDDDPPVVSVVSSVRVVVRVVVVVVD